Protein AF-A0A258E607-F1 (afdb_monomer)

Secondary structure (DSSP, 8-state):
-PPPP----TTSPPPPSEEEEEEE---S---TT--S-GGG--GGGSPPHHHHHHHHHHHHHTT--EEEEEES-GGG-TTHHHHHHHHHHHT-EEEEEE--TT--HHHHHHHHHTT--EEEEE---SSHHHHHHHHTSTTHHHHHHHHHHHHHHTT--EEEEEEE-TTTGGGHHHHHHHHHHTT-SEEEEEE-

Solvent-accessible surface area (backbone atoms only — not comparable to full-atom values): 10502 Å² total; per-residue (Å²): 134,82,79,78,80,84,80,78,51,92,89,54,80,79,55,57,62,59,43,79,41,62,60,30,48,42,49,90,55,57,44,89,80,62,84,74,64,75,89,53,37,52,70,91,75,47,75,54,69,71,56,52,49,50,49,41,46,52,39,32,74,57,54,28,44,33,34,36,39,20,58,39,24,37,56,77,44,93,58,46,46,59,54,37,32,44,32,38,74,42,65,26,51,31,33,41,37,31,60,49,69,78,63,46,69,71,54,52,44,47,30,43,76,30,47,47,57,31,36,34,40,55,46,60,47,65,51,57,68,60,15,12,61,47,32,53,31,88,66,43,45,64,51,34,55,53,42,37,49,44,41,50,74,60,70,37,51,32,30,32,33,33,62,38,39,96,90,38,49,92,42,49,69,52,36,54,52,51,33,52,77,49,61,34,81,42,78,44,83,45,79,111

Nearest PDB structures (foldseek):
  6c8v-assembly1_A  TM=9.557E-01  e=9.148E-15  Methylorubrum extorquens
  7voc-assembly1_C  TM=9.287E-01  e=6.727E-12  Streptomyces griseochromogenes
  5v1t-assembly1_A  TM=9.021E-01  e=7.251E-10  Streptococcus suis
  5v1q-assembly1_A  TM=8.897E-01  e=6.829E-10  Streptococcus suis
  5v1s-assembly1_A  TM=8.673E-01  e=4.659E-09  Streptococcus suis

Mean predicted aligned error: 5.13 Å

Structure (mmCIF, N/CA/C/O backbone):
data_AF-A0A258E607-F1
#
_entry.id   AF-A0A258E607-F1
#
loop_
_atom_site.group_PDB
_atom_site.id
_atom_site.type_symbol
_atom_site.label_atom_id
_atom_site.label_alt_id
_atom_site.label_comp_id
_atom_site.label_asym_id
_atom_site.label_entity_id
_atom_site.label_seq_id
_atom_site.pdbx_PDB_ins_code
_atom_site.Cartn_x
_atom_site.Cartn_y
_atom_site.Cartn_z
_atom_site.occupancy
_atom_site.B_iso_or_equiv
_atom_site.auth_seq_id
_atom_site.auth_comp_id
_atom_site.auth_asym_id
_atom_site.auth_atom_id
_atom_site.pdbx_PDB_model_num
ATOM 1 N N . MET A 1 1 ? -14.297 -28.268 -24.413 1.00 47.75 1 MET A N 1
ATOM 2 C CA . MET A 1 1 ? -12.877 -28.175 -24.813 1.00 47.75 1 MET A CA 1
ATOM 3 C C . MET A 1 1 ? -12.053 -28.314 -23.543 1.00 47.75 1 MET A C 1
ATOM 5 O O . MET A 1 1 ? -12.101 -27.418 -22.715 1.00 47.75 1 MET A O 1
ATOM 9 N N . ALA A 1 2 ? -11.454 -29.482 -23.305 1.00 46.62 2 ALA A N 1
ATOM 10 C CA . ALA A 1 2 ? -10.674 -29.725 -22.092 1.00 46.62 2 ALA A CA 1
ATOM 11 C C . ALA A 1 2 ? -9.310 -29.034 -22.216 1.00 46.62 2 ALA A C 1
ATOM 13 O O . ALA A 1 2 ? -8.661 -29.153 -23.256 1.00 46.62 2 ALA A O 1
ATOM 14 N N . LEU A 1 3 ? -8.900 -28.301 -21.178 1.00 38.56 3 LEU A N 1
ATOM 15 C CA . LEU A 1 3 ? -7.546 -27.760 -21.083 1.00 38.56 3 LEU A CA 1
ATOM 16 C C . LEU A 1 3 ? -6.548 -28.931 -21.088 1.00 38.56 3 LEU A C 1
ATOM 18 O O . LEU A 1 3 ? -6.796 -29.933 -20.409 1.00 38.56 3 LEU A O 1
ATOM 22 N N . PRO A 1 4 ? -5.447 -28.848 -21.851 1.00 46.31 4 PRO A N 1
ATOM 23 C CA . PRO A 1 4 ? -4.445 -29.901 -21.853 1.00 46.31 4 PRO A CA 1
ATOM 24 C C . PRO A 1 4 ? -3.835 -30.052 -20.449 1.00 46.31 4 PRO A C 1
ATOM 26 O O . PRO A 1 4 ? -3.679 -29.058 -19.735 1.00 46.31 4 PRO A O 1
ATOM 29 N N . PRO A 1 5 ? -3.476 -31.279 -20.034 1.00 50.72 5 PRO A N 1
ATOM 30 C CA . PRO A 1 5 ? -2.867 -31.508 -18.733 1.00 50.72 5 PRO A CA 1
ATOM 31 C C . PRO A 1 5 ? -1.522 -30.781 -18.646 1.00 50.72 5 PRO A C 1
ATOM 33 O O . PRO A 1 5 ? -0.655 -30.940 -19.511 1.00 50.72 5 PRO A O 1
ATOM 36 N N . VAL A 1 6 ? -1.341 -29.998 -17.580 1.00 64.12 6 VAL A N 1
ATOM 37 C CA . VAL A 1 6 ? -0.055 -29.383 -17.239 1.00 64.12 6 VAL A CA 1
ATOM 38 C C . VAL A 1 6 ? 0.936 -30.513 -16.972 1.00 64.12 6 VAL A C 1
ATOM 40 O O . VAL A 1 6 ? 0.820 -31.241 -15.988 1.00 64.12 6 VAL A O 1
ATOM 43 N N . ARG A 1 7 ? 1.904 -30.695 -17.874 1.00 56.75 7 ARG A N 1
ATOM 44 C CA . ARG A 1 7 ? 3.004 -31.645 -17.688 1.00 56.75 7 ARG A CA 1
ATOM 45 C C . ARG A 1 7 ? 3.915 -31.123 -16.579 1.00 56.75 7 ARG A C 1
ATOM 47 O O . ARG A 1 7 ? 4.786 -30.296 -16.836 1.00 56.75 7 ARG A O 1
ATOM 54 N N . THR A 1 8 ? 3.734 -31.604 -15.356 1.00 56.22 8 THR A N 1
ATOM 55 C CA . THR A 1 8 ? 4.694 -31.371 -14.277 1.00 56.22 8 THR A CA 1
ATOM 56 C C . THR A 1 8 ? 5.906 -32.273 -14.513 1.00 56.22 8 THR A C 1
ATOM 58 O O . THR A 1 8 ? 5.848 -33.492 -14.382 1.00 56.22 8 THR A O 1
ATOM 61 N N . ASN A 1 9 ? 7.022 -31.681 -14.942 1.00 59.19 9 ASN A N 1
ATOM 62 C CA . ASN A 1 9 ? 8.313 -32.357 -14.893 1.00 59.19 9 ASN A CA 1
ATOM 63 C C . ASN A 1 9 ? 8.754 -32.375 -13.418 1.00 59.19 9 ASN A C 1
ATOM 65 O O . ASN A 1 9 ? 8.977 -31.294 -12.878 1.00 59.19 9 ASN A O 1
ATOM 69 N N . PRO A 1 10 ? 8.912 -33.538 -12.762 1.00 56.25 10 PRO A N 1
ATOM 70 C CA . PRO A 1 10 ? 9.302 -33.605 -11.350 1.00 56.25 10 PRO A CA 1
ATOM 71 C C . PRO A 1 10 ? 10.687 -32.991 -11.065 1.00 56.25 10 PRO A C 1
ATOM 73 O O . PRO A 1 10 ? 11.011 -32.741 -9.910 1.00 56.25 10 PRO A O 1
ATOM 76 N N . ALA A 1 11 ? 11.487 -32.705 -12.102 1.00 63.97 11 ALA A N 1
ATOM 77 C CA . ALA A 1 11 ? 12.767 -32.004 -12.000 1.00 63.97 11 ALA A CA 1
ATOM 78 C C . ALA A 1 11 ? 12.676 -30.465 -12.127 1.00 63.97 11 ALA A C 1
ATOM 80 O O . ALA A 1 11 ? 13.700 -29.793 -12.020 1.00 63.97 11 ALA A O 1
ATOM 81 N N . ARG A 1 12 ? 11.493 -29.881 -12.382 1.00 69.50 12 ARG A N 1
ATOM 82 C CA . ARG A 1 12 ? 11.293 -28.419 -12.402 1.00 69.50 12 ARG A CA 1
ATOM 83 C C . ARG A 1 12 ? 10.334 -28.020 -11.291 1.00 69.50 12 ARG A C 1
ATOM 85 O O . ARG A 1 12 ? 9.171 -28.414 -11.305 1.00 69.50 12 ARG A O 1
ATOM 92 N N . LEU A 1 13 ? 10.835 -27.227 -10.348 1.00 79.56 13 LEU A N 1
ATOM 93 C CA . LEU A 1 13 ? 10.001 -26.588 -9.336 1.00 79.56 13 LEU A CA 1
ATOM 94 C C . LEU A 1 13 ? 8.918 -25.744 -10.035 1.00 79.56 13 LEU A C 1
ATOM 96 O O . LEU A 1 13 ? 9.222 -25.108 -11.051 1.00 79.56 13 LEU A O 1
ATOM 100 N N . PRO A 1 14 ? 7.668 -25.749 -9.538 1.00 85.44 14 PRO A N 1
ATOM 101 C CA . PRO A 1 14 ? 6.640 -24.861 -10.062 1.00 85.44 14 PRO A CA 1
ATOM 102 C C . PRO A 1 14 ? 7.080 -23.401 -9.885 1.00 85.44 14 PRO A C 1
ATOM 104 O O . PRO A 1 14 ? 7.789 -23.091 -8.920 1.00 85.44 14 PRO A O 1
ATOM 107 N N . PRO A 1 15 ? 6.679 -22.503 -10.798 1.00 87.31 15 PRO A N 1
ATOM 108 C CA . PRO A 1 15 ? 7.031 -21.101 -10.673 1.00 87.31 15 PRO A CA 1
ATOM 109 C C . PRO A 1 15 ? 6.400 -20.509 -9.403 1.00 87.31 15 PRO A C 1
ATOM 111 O O . PRO A 1 15 ? 5.296 -20.915 -9.018 1.00 87.31 15 PRO A O 1
ATOM 114 N N . PRO A 1 16 ? 7.077 -19.564 -8.730 1.00 93.56 16 PRO A N 1
ATOM 115 C CA . PRO A 1 16 ? 6.476 -18.859 -7.610 1.00 93.56 16 PRO A CA 1
ATOM 116 C C . PRO A 1 16 ? 5.246 -18.085 -8.090 1.00 93.56 16 PRO A C 1
ATOM 118 O O . PRO A 1 16 ? 5.273 -17.449 -9.138 1.00 93.56 16 PRO A O 1
ATOM 121 N N . LEU A 1 17 ? 4.162 -18.119 -7.313 1.00 94.12 17 LEU A N 1
ATOM 122 C CA . LEU A 1 17 ? 2.920 -17.432 -7.676 1.00 94.12 17 LEU A CA 1
ATOM 123 C C . LEU A 1 17 ? 3.081 -15.904 -7.658 1.00 94.12 17 LEU A C 1
ATOM 125 O O . LEU A 1 17 ? 2.518 -15.201 -8.497 1.00 94.12 17 LEU A O 1
ATOM 129 N N . ALA A 1 18 ? 3.832 -15.399 -6.681 1.00 97.12 18 ALA A N 1
ATOM 130 C CA . ALA A 1 18 ? 3.906 -13.983 -6.373 1.00 97.12 18 ALA A CA 1
ATOM 131 C C . ALA A 1 18 ? 5.327 -13.553 -5.993 1.00 97.12 18 ALA A C 1
ATOM 133 O O . ALA A 1 18 ? 6.055 -14.291 -5.326 1.00 97.12 18 ALA A O 1
ATOM 134 N N . LEU A 1 19 ? 5.682 -12.332 -6.381 1.00 97.75 19 LEU A N 1
ATOM 135 C CA . LEU A 1 19 ? 6.849 -11.589 -5.923 1.00 97.75 19 LEU A CA 1
ATOM 136 C C . LEU A 1 19 ? 6.403 -10.589 -4.850 1.00 97.75 19 LEU A C 1
ATOM 138 O O . LEU A 1 19 ? 5.542 -9.750 -5.114 1.00 97.75 19 LEU A O 1
ATOM 142 N N . LEU A 1 20 ? 7.014 -10.637 -3.666 1.00 97.56 20 LEU A N 1
ATOM 143 C CA . LEU A 1 20 ? 6.947 -9.547 -2.691 1.00 97.56 20 LEU A CA 1
ATOM 144 C C . LEU A 1 20 ? 8.129 -8.603 -2.936 1.00 97.56 20 LEU A C 1
ATOM 146 O O . LEU A 1 20 ? 9.276 -8.959 -2.684 1.00 97.56 20 LEU A O 1
ATOM 150 N N . ALA A 1 21 ? 7.845 -7.421 -3.474 1.00 97.44 21 ALA A N 1
ATOM 151 C CA . ALA A 1 21 ? 8.834 -6.417 -3.834 1.00 97.44 21 ALA A CA 1
ATOM 152 C C . ALA A 1 21 ? 8.902 -5.333 -2.748 1.00 97.44 21 ALA A C 1
ATOM 154 O O . ALA A 1 21 ? 8.113 -4.386 -2.749 1.00 97.44 21 ALA A O 1
ATOM 155 N N . GLU A 1 22 ? 9.850 -5.465 -1.820 1.00 95.94 22 GLU A N 1
ATOM 156 C CA . GLU A 1 22 ? 10.126 -4.459 -0.787 1.00 95.94 22 GLU A CA 1
ATOM 157 C C . GLU A 1 22 ? 10.916 -3.286 -1.383 1.00 95.94 22 GLU A C 1
ATOM 159 O O . GLU A 1 22 ? 12.145 -3.242 -1.366 1.00 95.94 22 GLU A O 1
ATOM 164 N N . LEU A 1 23 ? 10.198 -2.333 -1.981 1.00 95.94 23 LEU A N 1
ATOM 165 C CA . LEU A 1 23 ? 10.789 -1.295 -2.834 1.00 95.94 23 LEU A CA 1
ATOM 166 C C . LEU A 1 23 ? 11.688 -0.318 -2.064 1.00 95.94 23 LEU A C 1
ATOM 168 O O . LEU A 1 23 ? 12.595 0.295 -2.632 1.00 95.94 23 LEU A O 1
ATOM 172 N N . THR A 1 24 ? 11.391 -0.117 -0.787 1.00 94.56 24 THR A N 1
ATOM 173 C CA . THR A 1 24 ? 12.091 0.762 0.153 1.00 94.56 24 THR A CA 1
ATOM 174 C C . THR A 1 24 ? 11.752 0.298 1.558 1.00 94.56 24 THR A C 1
ATOM 176 O O . THR A 1 24 ? 10.651 -0.191 1.758 1.00 94.56 24 THR A O 1
ATOM 179 N N . HIS A 1 25 ? 12.624 0.498 2.545 1.00 93.88 25 HIS A N 1
ATOM 180 C CA . HIS A 1 25 ? 12.264 0.308 3.958 1.00 93.88 25 HIS A CA 1
ATOM 181 C C . HIS A 1 25 ? 11.964 1.626 4.679 1.00 93.88 25 HIS A C 1
ATOM 183 O O . HIS A 1 25 ? 11.594 1.614 5.849 1.00 93.88 25 HIS A O 1
ATOM 189 N N . ARG A 1 26 ? 12.064 2.773 3.994 1.00 93.25 26 ARG A N 1
ATOM 190 C CA . ARG A 1 26 ? 11.658 4.064 4.560 1.00 93.25 26 ARG A CA 1
ATOM 191 C C . ARG A 1 26 ? 10.156 4.048 4.813 1.00 93.25 26 ARG A C 1
ATOM 193 O O . ARG A 1 26 ? 9.383 3.773 3.898 1.00 93.25 26 ARG A O 1
ATOM 200 N N . CYS A 1 27 ? 9.737 4.388 6.026 1.00 94.81 27 CYS A N 1
ATOM 201 C CA . CYS A 1 27 ? 8.327 4.478 6.387 1.00 94.81 27 CYS A CA 1
ATOM 202 C C . CYS A 1 27 ? 8.086 5.701 7.283 1.00 94.81 27 CYS A C 1
ATOM 204 O O . CYS A 1 27 ? 8.857 5.932 8.213 1.00 94.81 27 CYS A O 1
ATOM 206 N N . PRO A 1 28 ? 7.034 6.507 7.040 1.00 94.00 28 PRO A N 1
ATOM 207 C CA . PRO A 1 28 ? 6.671 7.588 7.952 1.00 94.00 28 PRO A CA 1
ATOM 208 C C . PRO A 1 28 ? 6.017 7.074 9.245 1.00 94.00 28 PRO A C 1
ATOM 210 O O . PRO A 1 28 ? 5.890 7.839 10.198 1.00 94.00 28 PRO A O 1
ATOM 213 N N . LEU A 1 29 ? 5.570 5.813 9.270 1.00 95.75 29 LEU A N 1
ATOM 214 C CA . LEU A 1 29 ? 4.951 5.180 10.433 1.00 95.75 29 LEU A CA 1
ATOM 215 C C . LEU A 1 29 ? 5.989 4.457 11.296 1.00 95.75 29 LEU A C 1
ATOM 217 O O . LEU A 1 29 ? 7.066 4.100 10.829 1.00 95.75 29 LEU A O 1
ATOM 221 N N . ARG A 1 30 ? 5.634 4.200 12.557 1.00 94.25 30 ARG A N 1
ATOM 222 C CA . ARG A 1 30 ? 6.469 3.493 13.544 1.00 94.25 30 ARG A CA 1
ATOM 223 C C . ARG A 1 30 ? 5.650 2.434 14.279 1.00 94.25 30 ARG A C 1
ATOM 225 O O . ARG A 1 30 ? 5.563 2.437 15.503 1.00 94.25 30 ARG A O 1
ATOM 232 N N . CYS A 1 31 ? 4.995 1.564 13.509 1.00 94.81 31 CYS A N 1
ATOM 233 C CA . CYS A 1 31 ? 4.121 0.537 14.069 1.00 94.81 31 CYS A CA 1
ATOM 234 C C . CYS A 1 31 ? 4.930 -0.426 14.957 1.00 94.81 31 CYS A C 1
ATOM 236 O O . CYS A 1 31 ? 5.951 -0.939 14.498 1.00 94.81 31 CYS A O 1
ATOM 238 N N . PRO A 1 32 ? 4.480 -0.738 16.186 1.00 92.56 32 PRO A N 1
ATOM 239 C CA . PRO A 1 32 ? 5.241 -1.574 17.119 1.00 92.56 32 PRO A CA 1
ATOM 240 C C . PRO A 1 32 ? 5.349 -3.042 16.681 1.00 92.56 32 PRO A C 1
ATOM 242 O O . PRO A 1 32 ? 6.167 -3.778 17.216 1.00 92.56 32 PRO A O 1
ATOM 245 N N . TYR A 1 33 ? 4.520 -3.465 15.725 1.00 92.31 33 TYR A N 1
ATOM 246 C CA . TYR A 1 33 ? 4.502 -4.812 15.151 1.00 92.31 33 TYR A CA 1
ATOM 247 C C . TYR A 1 33 ? 5.196 -4.890 13.778 1.00 92.31 33 TYR A C 1
ATOM 249 O O . TYR A 1 33 ? 5.055 -5.891 13.080 1.00 92.31 33 TYR A O 1
ATOM 257 N N . CYS A 1 34 ? 5.871 -3.823 13.335 1.00 91.88 34 CYS A N 1
ATOM 258 C CA . CYS A 1 34 ? 6.516 -3.804 12.023 1.00 91.88 34 CYS A CA 1
ATOM 259 C C . CYS A 1 34 ? 7.583 -4.906 11.925 1.00 91.88 34 CYS A C 1
ATOM 261 O O . CYS A 1 34 ? 8.433 -5.020 12.805 1.00 91.88 34 CYS A O 1
ATOM 263 N N . SER A 1 35 ? 7.554 -5.687 10.845 1.00 87.38 35 SER A N 1
ATOM 264 C CA . SER A 1 35 ? 8.539 -6.738 10.573 1.00 87.38 35 SER A CA 1
ATOM 265 C C . SER A 1 35 ? 9.814 -6.221 9.905 1.00 87.38 35 SER A C 1
ATOM 267 O O . SER A 1 35 ? 10.794 -6.958 9.818 1.00 87.38 35 SER A O 1
ATOM 269 N N . ASN A 1 36 ? 9.810 -4.983 9.403 1.00 85.19 36 ASN A N 1
ATOM 270 C CA . ASN A 1 36 ? 10.942 -4.474 8.639 1.00 85.19 36 ASN A CA 1
ATOM 271 C C . ASN A 1 36 ? 12.133 -4.181 9.555 1.00 85.19 36 ASN A C 1
ATOM 273 O O . ASN A 1 36 ? 11.969 -3.493 10.567 1.00 85.19 36 ASN A O 1
ATOM 277 N N . PRO A 1 37 ? 13.341 -4.630 9.183 1.00 79.19 37 PRO A N 1
ATOM 278 C CA . PRO A 1 37 ? 14.550 -4.353 9.943 1.00 79.19 37 PRO A CA 1
ATOM 279 C C . PRO A 1 37 ? 14.911 -2.865 9.867 1.00 79.19 37 PRO A C 1
ATOM 281 O O . PRO A 1 37 ? 15.048 -2.289 8.782 1.00 79.19 37 PRO A O 1
ATOM 284 N N . LEU A 1 38 ? 15.113 -2.247 11.032 1.00 78.69 38 LEU A N 1
ATOM 285 C CA . LEU A 1 38 ? 15.436 -0.820 11.150 1.00 78.69 38 LEU A CA 1
ATOM 286 C C . LEU A 1 38 ? 16.772 -0.475 10.466 1.00 78.69 38 LEU A C 1
ATOM 288 O O . LEU A 1 38 ? 16.961 0.631 9.961 1.00 78.69 38 LEU A O 1
ATOM 292 N N . GLU A 1 39 ? 17.699 -1.433 10.382 1.00 75.31 39 GLU A N 1
ATOM 293 C CA . GLU A 1 39 ? 19.012 -1.268 9.750 1.00 75.31 39 GLU A CA 1
ATOM 294 C C . GLU A 1 39 ? 18.933 -1.085 8.227 1.00 75.31 39 GLU A C 1
ATOM 296 O O . GLU A 1 39 ? 19.923 -0.691 7.594 1.00 75.31 39 GLU A O 1
ATOM 301 N N . LEU A 1 40 ? 17.787 -1.400 7.615 1.00 74.00 40 LEU A N 1
ATOM 302 C CA . LEU A 1 40 ? 17.578 -1.277 6.175 1.00 74.00 40 LEU A CA 1
ATOM 303 C C . LEU A 1 40 ? 16.825 0.000 5.770 1.00 74.00 40 LEU A C 1
ATOM 305 O O . LEU A 1 40 ? 16.673 0.230 4.571 1.00 74.00 40 LEU A O 1
ATOM 309 N N . GLU A 1 41 ? 16.425 0.868 6.712 1.00 74.38 41 GLU A N 1
ATOM 310 C CA . GLU A 1 41 ? 15.749 2.151 6.417 1.00 74.38 41 GLU A CA 1
ATOM 311 C C . GLU A 1 41 ? 16.615 3.124 5.592 1.00 74.38 41 GLU A C 1
ATOM 313 O O . GLU A 1 41 ? 16.103 4.040 4.940 1.00 74.38 41 GLU A O 1
ATOM 318 N N . ALA A 1 42 ? 17.939 2.947 5.601 1.00 75.56 42 ALA A N 1
ATOM 319 C CA . ALA A 1 42 ? 18.858 3.818 4.883 1.00 75.56 42 ALA A CA 1
ATOM 320 C C . ALA A 1 42 ? 18.684 3.698 3.356 1.00 75.56 42 ALA A C 1
ATOM 322 O O . ALA A 1 42 ? 19.020 2.676 2.755 1.00 75.56 42 ALA A O 1
ATOM 323 N N . LYS A 1 43 ? 18.279 4.804 2.709 1.00 72.62 43 LYS A N 1
ATOM 324 C CA . LYS A 1 43 ? 18.051 4.902 1.251 1.00 72.62 43 LYS A CA 1
ATOM 325 C C . LYS A 1 43 ? 19.206 4.362 0.397 1.00 72.62 43 LYS A C 1
ATOM 327 O O . LYS A 1 43 ? 18.971 3.837 -0.682 1.00 72.62 43 LYS A O 1
ATOM 332 N N . ALA A 1 44 ? 20.448 4.478 0.869 1.00 73.19 44 ALA A N 1
ATOM 333 C CA . ALA A 1 44 ? 21.641 4.024 0.150 1.00 73.19 44 ALA A CA 1
ATOM 334 C C . ALA A 1 44 ? 21.664 2.511 -0.153 1.00 73.19 44 ALA A C 1
ATOM 336 O O . ALA A 1 44 ? 22.487 2.071 -0.948 1.00 73.19 44 ALA A O 1
ATOM 337 N N . ARG A 1 45 ? 20.789 1.719 0.480 1.00 74.50 45 ARG A N 1
ATOM 338 C CA . ARG A 1 45 ? 20.665 0.270 0.266 1.00 74.50 45 ARG A CA 1
ATOM 339 C C . ARG A 1 45 ? 19.480 -0.118 -0.628 1.00 74.50 45 ARG A C 1
ATOM 341 O O . ARG A 1 45 ? 19.258 -1.305 -0.842 1.00 74.50 45 ARG A O 1
ATOM 348 N N . GLU A 1 46 ? 18.708 0.848 -1.130 1.00 88.62 46 GLU A N 1
ATOM 349 C CA . GLU A 1 46 ? 17.562 0.584 -2.008 1.00 88.62 46 GLU A CA 1
ATOM 350 C C . GLU A 1 46 ? 18.019 0.215 -3.421 1.00 88.62 46 GLU A C 1
ATOM 352 O O . GLU A 1 46 ? 18.932 0.833 -3.968 1.00 88.62 46 GLU A O 1
ATOM 357 N N . LEU A 1 47 ? 17.336 -0.749 -4.045 1.00 94.06 47 LEU A N 1
ATOM 358 C CA . LEU A 1 47 ? 17.527 -1.024 -5.466 1.00 94.06 47 LEU A CA 1
ATOM 359 C C . LEU A 1 47 ? 17.043 0.171 -6.299 1.00 94.06 47 LEU A C 1
ATOM 361 O O . LEU A 1 47 ? 15.975 0.751 -6.042 1.00 94.06 47 LEU A O 1
ATOM 365 N N . ASP A 1 48 ? 17.833 0.526 -7.309 1.00 95.88 48 ASP A N 1
ATOM 366 C CA . ASP A 1 48 ? 17.467 1.555 -8.275 1.00 95.88 48 ASP A CA 1
ATOM 367 C C . ASP A 1 48 ? 16.295 1.115 -9.169 1.00 95.88 48 ASP A C 1
ATOM 369 O O . ASP A 1 48 ? 15.889 -0.052 -9.206 1.00 95.88 48 ASP A O 1
ATOM 373 N N . THR A 1 49 ? 15.706 2.083 -9.868 1.00 97.50 49 THR A N 1
ATOM 374 C CA . THR A 1 49 ? 14.540 1.871 -10.734 1.00 97.50 49 THR A CA 1
ATOM 375 C C . THR A 1 49 ? 14.840 0.855 -11.831 1.00 97.50 49 THR A C 1
ATOM 377 O O . THR A 1 49 ? 14.078 -0.089 -12.013 1.00 97.50 49 THR A O 1
ATOM 380 N N . ALA A 1 50 ? 15.980 0.988 -12.518 1.00 98.12 50 ALA A N 1
ATOM 381 C CA . ALA A 1 50 ? 16.365 0.100 -13.616 1.00 98.12 50 ALA A CA 1
ATOM 382 C C . ALA A 1 50 ? 16.511 -1.363 -13.162 1.00 98.12 50 ALA A C 1
ATOM 384 O O . ALA A 1 50 ? 16.140 -2.293 -13.882 1.00 98.12 50 ALA A O 1
ATOM 385 N N . THR A 1 51 ? 17.011 -1.573 -11.947 1.00 98.31 51 THR A N 1
ATOM 386 C CA . THR A 1 51 ? 17.120 -2.889 -11.325 1.00 98.31 51 THR A CA 1
ATOM 387 C C . THR A 1 51 ? 15.752 -3.470 -11.007 1.00 98.31 51 THR A C 1
ATOM 389 O O . THR A 1 51 ? 15.512 -4.621 -11.363 1.00 98.31 51 THR A O 1
ATOM 392 N N . TRP A 1 52 ? 14.832 -2.697 -10.423 1.00 98.25 52 TRP A N 1
ATOM 393 C CA . TRP A 1 52 ? 13.460 -3.171 -10.201 1.00 98.25 52 TRP A CA 1
ATOM 394 C C . TRP A 1 52 ? 12.744 -3.526 -11.503 1.00 98.25 52 TRP A C 1
ATOM 396 O O . TRP A 1 52 ? 12.115 -4.578 -11.587 1.00 98.25 52 TRP A O 1
ATOM 406 N N . VAL A 1 53 ? 12.896 -2.697 -12.538 1.00 98.56 53 VAL A N 1
ATOM 407 C CA . VAL A 1 53 ? 12.340 -2.972 -13.869 1.00 98.56 53 VAL A CA 1
ATOM 408 C C . VAL A 1 53 ? 12.847 -4.309 -14.403 1.00 98.56 53 VAL A C 1
ATOM 410 O O . VAL A 1 53 ? 12.045 -5.141 -14.828 1.00 98.56 53 VAL A O 1
ATOM 413 N N . ARG A 1 54 ? 14.162 -4.555 -14.329 1.00 98.62 54 ARG A N 1
ATOM 414 C CA . ARG A 1 54 ? 14.746 -5.845 -14.716 1.00 98.62 54 ARG A CA 1
ATOM 415 C C . ARG A 1 54 ? 14.145 -7.001 -13.906 1.00 98.62 54 ARG A C 1
ATOM 417 O O . ARG A 1 54 ? 13.717 -7.983 -14.504 1.00 98.62 54 ARG A O 1
ATOM 424 N N . VAL A 1 55 ? 14.048 -6.855 -12.581 1.00 98.44 55 VAL A N 1
ATOM 425 C CA . VAL A 1 55 ? 13.475 -7.872 -11.679 1.00 98.44 55 VAL A CA 1
ATOM 426 C C . VAL A 1 55 ? 12.029 -8.213 -12.048 1.00 98.44 55 VAL A C 1
ATOM 428 O O . VAL A 1 55 ? 11.679 -9.389 -12.061 1.00 98.44 55 VAL A O 1
ATOM 431 N N . PHE A 1 56 ? 11.188 -7.234 -12.392 1.00 98.56 56 PHE A N 1
ATOM 432 C CA . PHE A 1 56 ? 9.803 -7.503 -12.798 1.00 98.56 56 PHE A CA 1
ATOM 433 C C . PHE A 1 56 ? 9.724 -8.317 -14.092 1.00 98.56 56 PHE A C 1
ATOM 435 O O . PHE A 1 56 ? 8.963 -9.282 -14.168 1.00 98.56 56 PHE A O 1
ATOM 442 N N . HIS A 1 57 ? 10.542 -7.987 -15.091 1.00 98.19 57 HIS A N 1
ATOM 443 C CA . HIS A 1 57 ? 10.586 -8.755 -16.335 1.00 98.19 57 HIS A CA 1
ATOM 444 C C . HIS A 1 57 ? 11.135 -10.175 -16.126 1.00 98.19 57 HIS A C 1
ATOM 446 O O . HIS A 1 57 ? 10.598 -11.126 -16.694 1.00 98.19 57 HIS A O 1
ATOM 452 N N . GLU A 1 58 ? 12.157 -10.339 -15.283 1.00 98.00 58 GLU A N 1
ATOM 453 C CA . GLU A 1 58 ? 12.693 -11.655 -14.917 1.00 98.00 58 GLU A CA 1
ATOM 454 C C . GLU A 1 58 ? 11.668 -12.487 -14.129 1.00 98.00 58 GLU A C 1
ATOM 456 O O . GLU A 1 58 ? 11.481 -13.666 -14.426 1.00 98.00 58 GLU A O 1
ATOM 461 N N . ALA A 1 59 ? 10.944 -11.881 -13.183 1.00 97.38 59 ALA A N 1
ATOM 462 C CA . ALA A 1 59 ? 9.876 -12.539 -12.431 1.00 97.38 59 ALA A CA 1
ATOM 463 C C . ALA A 1 59 ? 8.747 -13.025 -13.354 1.00 97.38 59 ALA A C 1
ATOM 465 O O . ALA A 1 59 ? 8.321 -14.177 -13.258 1.00 97.38 59 ALA A O 1
ATOM 466 N N . ALA A 1 60 ? 8.308 -12.187 -14.295 1.00 97.19 60 ALA A N 1
ATOM 467 C CA . ALA A 1 60 ? 7.320 -12.577 -15.297 1.00 97.19 60 ALA A CA 1
ATOM 468 C C . ALA A 1 60 ? 7.831 -13.722 -16.192 1.00 97.19 60 ALA A C 1
ATOM 470 O O . ALA A 1 60 ? 7.110 -14.691 -16.426 1.00 97.19 60 ALA A O 1
ATOM 471 N N . ALA A 1 61 ? 9.096 -13.672 -16.632 1.00 96.50 61 ALA A N 1
ATOM 472 C CA . ALA A 1 61 ? 9.716 -14.746 -17.415 1.00 96.50 61 ALA A CA 1
ATOM 473 C C . ALA A 1 61 ? 9.835 -16.069 -16.634 1.00 96.50 61 ALA A C 1
ATOM 475 O O . ALA A 1 61 ? 9.771 -17.147 -17.228 1.00 96.50 61 ALA A O 1
ATOM 476 N N . LEU A 1 62 ? 9.970 -15.995 -15.306 1.00 95.38 62 LEU A N 1
ATOM 477 C CA . LEU A 1 62 ? 9.917 -17.151 -14.411 1.00 95.38 62 LEU A CA 1
ATOM 478 C C . LEU A 1 62 ? 8.500 -17.709 -14.226 1.00 95.38 62 LEU A C 1
ATOM 480 O O . LEU A 1 62 ? 8.381 -18.819 -13.720 1.00 95.38 62 LEU A O 1
ATOM 484 N N . GLY A 1 63 ? 7.448 -16.996 -14.636 1.00 95.69 63 GLY A N 1
ATOM 485 C CA . GLY A 1 63 ? 6.050 -17.412 -14.488 1.00 95.69 63 GLY A CA 1
ATOM 486 C C . GLY A 1 63 ? 5.338 -16.851 -13.253 1.00 95.69 63 GLY A C 1
ATOM 487 O O . GLY A 1 63 ? 4.285 -17.372 -12.887 1.00 95.69 63 GLY A O 1
ATOM 488 N N . VAL A 1 64 ? 5.892 -15.814 -12.612 1.00 97.19 64 VAL A N 1
ATOM 489 C CA . VAL A 1 64 ? 5.206 -15.072 -11.541 1.00 97.19 64 VAL A CA 1
ATOM 490 C C . VAL A 1 64 ? 3.973 -14.375 -12.103 1.00 97.19 64 VAL A C 1
ATOM 492 O O . VAL A 1 64 ? 4.023 -13.798 -13.186 1.00 97.19 64 VAL A O 1
ATOM 495 N N . LEU A 1 65 ? 2.875 -14.403 -11.345 1.00 97.19 65 LEU A N 1
ATOM 496 C CA . LEU A 1 65 ? 1.623 -13.748 -11.724 1.00 97.19 65 LEU A CA 1
ATOM 497 C C . LEU A 1 65 ? 1.412 -12.432 -10.977 1.00 97.19 65 LEU A C 1
ATOM 499 O O . LEU A 1 65 ? 0.907 -11.477 -11.560 1.00 97.19 65 LEU A O 1
ATOM 503 N N . HIS A 1 66 ? 1.759 -12.379 -9.689 1.00 98.00 66 HIS A N 1
ATOM 504 C CA . HIS A 1 66 ? 1.469 -11.225 -8.834 1.00 98.00 66 HIS A CA 1
ATOM 505 C C . HIS A 1 66 ? 2.742 -10.496 -8.396 1.00 98.00 66 HIS A C 1
ATOM 507 O O . HIS A 1 66 ? 3.719 -11.125 -7.994 1.00 98.00 66 HIS A O 1
ATOM 513 N N . ALA A 1 67 ? 2.698 -9.166 -8.383 1.00 98.50 67 ALA A N 1
ATOM 514 C CA . ALA A 1 67 ? 3.710 -8.314 -7.770 1.00 98.50 67 ALA A CA 1
ATOM 515 C C . ALA A 1 67 ? 3.092 -7.527 -6.608 1.00 98.50 67 ALA A C 1
ATOM 517 O O . ALA A 1 67 ? 2.289 -6.616 -6.809 1.00 98.50 67 ALA A O 1
ATOM 518 N N . HIS A 1 68 ? 3.480 -7.862 -5.381 1.00 98.44 68 HIS A N 1
ATOM 519 C CA . HIS A 1 68 ? 3.117 -7.110 -4.185 1.00 98.44 68 HIS A CA 1
ATOM 520 C C . HIS A 1 68 ? 4.161 -6.022 -3.946 1.00 98.44 68 HIS A C 1
ATOM 522 O O . HIS A 1 68 ? 5.275 -6.308 -3.512 1.00 98.44 68 HIS A O 1
ATOM 528 N N . LEU A 1 69 ? 3.808 -4.776 -4.245 1.00 98.56 69 LEU A N 1
ATOM 529 C CA . LEU A 1 69 ? 4.663 -3.612 -4.043 1.00 98.56 69 LEU A CA 1
ATOM 530 C C . LEU A 1 69 ? 4.542 -3.173 -2.581 1.00 98.56 69 LEU A C 1
ATOM 532 O O . LEU A 1 69 ? 3.477 -2.726 -2.154 1.00 98.56 69 LEU A O 1
ATOM 536 N N . SER A 1 70 ? 5.613 -3.352 -1.811 1.00 96.75 70 SER A N 1
ATOM 537 C CA . SER A 1 70 ? 5.618 -3.216 -0.351 1.00 96.75 70 SER A CA 1
ATOM 538 C C . SER A 1 70 ? 6.984 -2.725 0.164 1.00 96.75 70 SER A C 1
ATOM 540 O O . SER A 1 70 ? 7.679 -1.967 -0.520 1.00 96.75 70 SER A O 1
ATOM 542 N N . GLY A 1 71 ? 7.366 -3.143 1.372 1.00 92.62 71 GLY A N 1
ATOM 543 C CA . GLY A 1 71 ? 8.537 -2.712 2.124 1.00 92.62 71 GLY A CA 1
ATOM 544 C C . GLY A 1 71 ? 8.092 -1.899 3.334 1.00 92.62 71 GLY A C 1
ATOM 545 O O . GLY A 1 71 ? 7.221 -2.320 4.088 1.00 92.62 71 GLY A O 1
ATOM 546 N N . GLY A 1 72 ? 8.684 -0.727 3.536 1.00 93.62 72 GLY A N 1
ATOM 547 C CA . GLY A 1 72 ? 8.194 0.310 4.435 1.00 93.62 72 GLY A CA 1
ATOM 548 C C . GLY A 1 72 ? 6.964 0.975 3.828 1.00 93.62 72 GLY A C 1
ATOM 549 O O . GLY A 1 72 ? 5.871 0.422 3.845 1.00 93.62 72 GLY A O 1
ATOM 550 N N . GLU A 1 73 ? 7.140 2.166 3.266 1.00 96.75 73 GLU A N 1
ATOM 551 C CA . GLU A 1 73 ? 6.086 2.857 2.530 1.00 96.75 73 GLU A CA 1
ATOM 552 C C . GLU A 1 73 ? 6.498 3.058 1.065 1.00 96.75 73 GLU A C 1
ATOM 554 O O . GLU A 1 73 ? 7.293 3.960 0.776 1.00 96.75 73 GLU A O 1
ATOM 559 N N . PRO A 1 74 ? 5.938 2.283 0.116 1.00 97.38 74 PRO A N 1
ATOM 560 C CA . PRO A 1 74 ? 6.187 2.475 -1.312 1.00 97.38 74 PRO A CA 1
ATOM 561 C C . PRO A 1 74 ? 5.959 3.914 -1.794 1.00 97.38 74 PRO A C 1
ATOM 563 O O . PRO A 1 74 ? 6.689 4.398 -2.662 1.00 97.38 74 PRO A O 1
ATOM 566 N N . ALA A 1 75 ? 5.002 4.649 -1.212 1.00 97.25 75 ALA A N 1
ATOM 567 C CA . ALA A 1 75 ? 4.750 6.049 -1.553 1.00 97.25 75 ALA A CA 1
ATOM 568 C C . ALA A 1 75 ? 5.937 6.986 -1.237 1.00 97.25 75 ALA A C 1
ATOM 570 O O . ALA A 1 75 ? 5.992 8.095 -1.773 1.00 97.25 75 ALA A O 1
ATOM 571 N N . ALA A 1 76 ? 6.929 6.558 -0.447 1.00 95.75 76 ALA A N 1
ATOM 572 C CA . ALA A 1 76 ? 8.161 7.313 -0.195 1.00 95.75 76 ALA A CA 1
ATOM 573 C C . ALA A 1 76 ? 9.141 7.326 -1.390 1.00 95.75 76 ALA A C 1
ATOM 575 O O . ALA A 1 76 ? 10.138 8.065 -1.378 1.00 95.75 76 ALA A O 1
ATOM 576 N N . ARG A 1 77 ? 8.893 6.508 -2.420 1.00 96.12 77 ARG A N 1
ATOM 577 C CA . ARG A 1 77 ? 9.646 6.492 -3.681 1.00 96.12 77 ARG A CA 1
ATOM 578 C C . ARG A 1 77 ? 9.040 7.456 -4.691 1.00 96.12 77 ARG A C 1
ATOM 580 O O . ARG A 1 77 ? 7.841 7.408 -4.918 1.00 96.12 77 ARG A O 1
ATOM 587 N N . ALA A 1 78 ? 9.840 8.316 -5.317 1.00 96.38 78 ALA A N 1
ATOM 588 C CA . ALA A 1 78 ? 9.340 9.258 -6.327 1.00 96.38 78 ALA A CA 1
ATOM 589 C C . ALA A 1 78 ? 8.940 8.560 -7.642 1.00 96.38 78 ALA A C 1
ATOM 591 O O . ALA A 1 78 ? 8.026 9.006 -8.327 1.00 96.38 78 ALA A O 1
ATOM 592 N N . ASP A 1 79 ? 9.578 7.431 -7.942 1.00 97.88 79 ASP A N 1
ATOM 593 C CA . ASP A 1 79 ? 9.437 6.625 -9.156 1.00 97.88 79 ASP A CA 1
ATOM 594 C C . ASP A 1 79 ? 8.341 5.546 -9.063 1.00 97.88 79 ASP A C 1
ATOM 596 O O . ASP A 1 79 ? 8.234 4.695 -9.936 1.00 97.88 79 ASP A O 1
ATOM 600 N N . LEU A 1 80 ? 7.487 5.561 -8.029 1.00 98.62 80 LEU A N 1
ATOM 601 C CA . LEU A 1 80 ? 6.474 4.511 -7.826 1.00 98.62 80 LEU A CA 1
ATOM 602 C C . LEU A 1 80 ? 5.545 4.310 -9.039 1.00 98.62 80 LEU A C 1
ATOM 604 O O . LEU A 1 80 ? 5.206 3.179 -9.367 1.00 98.62 80 LEU A O 1
ATOM 608 N N . VAL A 1 81 ? 5.138 5.398 -9.702 1.00 98.75 81 VAL A N 1
ATOM 609 C CA . VAL A 1 81 ? 4.259 5.331 -10.885 1.00 98.75 81 VAL A CA 1
ATOM 610 C C . VAL A 1 81 ? 4.968 4.641 -12.054 1.00 98.75 81 VAL A C 1
ATOM 612 O O . VAL A 1 81 ? 4.369 3.821 -12.745 1.00 98.75 81 VAL A O 1
ATOM 615 N N . GLU A 1 82 ? 6.259 4.920 -12.244 1.00 98.69 82 GLU A N 1
ATOM 616 C CA . GLU A 1 82 ? 7.082 4.268 -13.265 1.00 98.69 82 GLU A CA 1
ATOM 617 C C . GLU A 1 82 ? 7.219 2.765 -12.987 1.00 98.69 82 GLU A C 1
ATOM 619 O O . GLU A 1 82 ? 7.039 1.951 -13.895 1.00 98.69 82 GLU A O 1
ATOM 624 N N . LEU A 1 83 ? 7.458 2.392 -11.726 1.00 98.75 83 LEU A N 1
ATOM 625 C CA . LEU A 1 83 ? 7.541 0.993 -11.300 1.00 98.75 83 LEU A CA 1
ATOM 626 C C . LEU A 1 83 ? 6.233 0.234 -11.561 1.00 98.75 83 LEU A C 1
ATOM 628 O O . LEU A 1 83 ? 6.273 -0.853 -12.135 1.00 98.75 83 LEU A O 1
ATOM 632 N N . VAL A 1 84 ? 5.080 0.819 -11.216 1.00 98.81 84 VAL A N 1
ATOM 633 C CA . VAL A 1 84 ? 3.757 0.244 -11.528 1.00 98.81 84 VAL A CA 1
ATOM 634 C C . VAL A 1 84 ? 3.580 0.051 -13.033 1.00 98.81 84 VAL A C 1
ATOM 636 O O . VAL A 1 84 ? 3.201 -1.036 -13.467 1.00 98.81 84 VAL A O 1
ATOM 639 N N . ALA A 1 85 ? 3.933 1.055 -13.840 1.00 98.88 85 ALA A N 1
ATOM 640 C CA . ALA A 1 85 ? 3.823 0.956 -15.293 1.00 98.88 85 ALA A CA 1
ATOM 641 C C . ALA A 1 85 ? 4.684 -0.183 -15.869 1.00 98.88 85 ALA A C 1
ATOM 643 O O . ALA A 1 85 ? 4.308 -0.815 -16.859 1.00 98.88 85 ALA A O 1
ATOM 644 N N . HIS A 1 86 ? 5.841 -0.468 -15.262 1.00 98.62 86 HIS A N 1
ATOM 645 C CA . HIS A 1 86 ? 6.674 -1.608 -15.645 1.00 98.62 86 HIS A CA 1
ATOM 646 C C . HIS A 1 86 ? 6.110 -2.955 -15.182 1.00 98.62 86 HIS A C 1
ATOM 648 O O . HIS A 1 86 ? 6.192 -3.907 -15.957 1.00 98.62 86 HIS A O 1
ATOM 654 N N . CYS A 1 87 ? 5.487 -3.046 -14.001 1.00 98.25 87 CYS A N 1
ATOM 655 C CA . CYS A 1 87 ? 4.739 -4.245 -13.600 1.00 98.25 87 CYS A CA 1
ATOM 656 C C . CYS A 1 87 ? 3.636 -4.573 -14.612 1.00 98.25 87 CYS A C 1
ATOM 658 O O . CYS A 1 87 ? 3.582 -5.696 -15.115 1.00 98.25 87 CYS A O 1
ATOM 660 N N . ALA A 1 88 ? 2.829 -3.572 -14.979 1.00 98.62 88 ALA A N 1
ATOM 661 C CA . ALA A 1 88 ? 1.760 -3.728 -15.960 1.00 98.62 88 ALA A CA 1
ATOM 662 C C . ALA A 1 88 ? 2.307 -4.174 -17.330 1.00 98.62 88 ALA A C 1
ATOM 664 O O . ALA A 1 88 ? 1.810 -5.133 -17.919 1.00 98.62 88 ALA A O 1
ATOM 665 N N . ARG A 1 89 ? 3.396 -3.554 -17.816 1.00 98.62 89 ARG A N 1
ATOM 666 C CA . ARG A 1 89 ? 4.070 -3.968 -19.067 1.00 98.62 89 ARG A CA 1
ATOM 667 C C . ARG A 1 89 ? 4.649 -5.382 -19.017 1.00 98.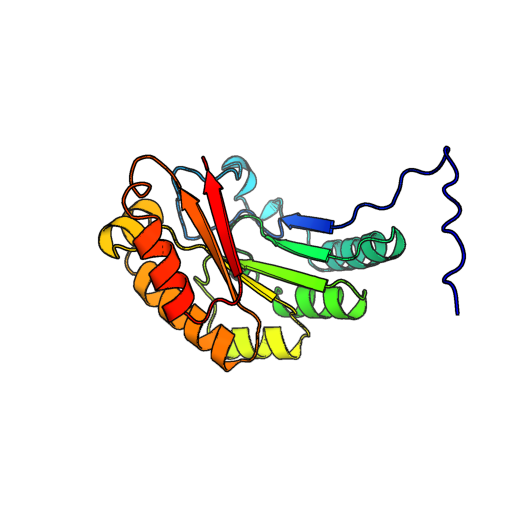62 89 ARG A C 1
ATOM 669 O O . ARG A 1 89 ? 4.709 -6.038 -20.053 1.00 98.62 89 ARG A O 1
ATOM 676 N N . ALA A 1 90 ? 5.102 -5.835 -17.851 1.00 98.25 90 ALA A N 1
ATOM 677 C CA . ALA A 1 90 ? 5.589 -7.197 -17.654 1.00 98.25 90 ALA A CA 1
ATOM 678 C C . ALA A 1 90 ? 4.447 -8.229 -17.557 1.00 98.25 90 ALA A C 1
ATOM 680 O O . ALA A 1 90 ? 4.722 -9.426 -17.572 1.00 98.25 90 ALA A O 1
ATOM 681 N N . GLY A 1 91 ? 3.185 -7.788 -17.486 1.00 98.06 91 GLY A N 1
ATOM 682 C CA . GLY A 1 91 ? 2.020 -8.660 -17.324 1.00 98.06 91 GLY A CA 1
ATOM 683 C C . GLY A 1 91 ? 1.821 -9.158 -15.890 1.00 98.06 91 GLY A C 1
ATOM 684 O O . GLY A 1 91 ? 1.169 -10.181 -15.693 1.00 98.06 91 GLY A O 1
ATOM 685 N N . LEU A 1 92 ? 2.392 -8.465 -14.900 1.00 98.50 92 LEU A N 1
ATOM 686 C CA . LEU A 1 92 ? 2.239 -8.792 -13.483 1.00 98.50 92 LEU A CA 1
ATOM 687 C C . LEU A 1 92 ? 1.028 -8.063 -12.901 1.00 98.50 92 LEU A C 1
ATOM 689 O O . LEU A 1 92 ? 0.949 -6.840 -12.990 1.00 98.50 92 LEU A O 1
ATOM 693 N N . TYR A 1 93 ? 0.146 -8.801 -12.226 1.00 98.44 93 TYR A N 1
ATOM 694 C CA . TYR A 1 93 ? -0.938 -8.217 -11.440 1.00 98.44 93 TYR A CA 1
ATOM 695 C C . TYR A 1 93 ? -0.356 -7.523 -10.204 1.00 98.44 93 TYR A C 1
ATOM 697 O O . TYR A 1 93 ? 0.209 -8.167 -9.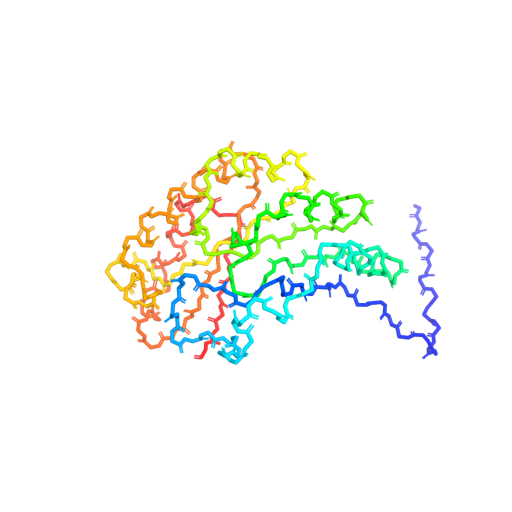312 1.00 98.44 93 TYR A O 1
ATOM 705 N N . SER A 1 94 ? -0.473 -6.205 -10.154 1.00 98.62 94 SER A N 1
ATOM 706 C CA . SER A 1 94 ? 0.172 -5.356 -9.161 1.00 98.62 94 SER A CA 1
ATOM 707 C C . SER A 1 94 ? -0.750 -5.035 -7.978 1.00 98.62 94 SER A C 1
ATOM 709 O O . SER A 1 94 ? -1.837 -4.480 -8.126 1.00 98.62 94 SER A O 1
ATOM 711 N N . ASN A 1 95 ? -0.296 -5.359 -6.765 1.00 98.69 95 ASN A N 1
ATOM 712 C CA . ASN A 1 95 ? -0.945 -4.966 -5.515 1.00 98.69 95 ASN A CA 1
ATOM 713 C C . ASN A 1 95 ? -0.047 -3.993 -4.747 1.00 98.69 95 ASN A C 1
ATOM 715 O O . ASN A 1 95 ? 1.030 -4.375 -4.288 1.00 98.69 95 ASN A O 1
ATOM 719 N N . LEU A 1 96 ? -0.501 -2.752 -4.578 1.00 98.81 96 LEU A N 1
ATOM 720 C CA . LEU A 1 96 ? 0.169 -1.752 -3.755 1.00 98.81 96 LEU A CA 1
ATOM 721 C C . LEU A 1 96 ? -0.229 -1.917 -2.285 1.00 98.81 96 LEU A C 1
ATOM 723 O O . LEU A 1 96 ? -1.331 -1.539 -1.889 1.00 98.81 96 LEU A O 1
ATOM 727 N N . ILE A 1 97 ? 0.694 -2.423 -1.468 1.00 98.50 97 ILE A N 1
ATOM 728 C CA . ILE A 1 97 ? 0.547 -2.515 -0.013 1.00 98.50 97 ILE A CA 1
ATOM 729 C C . ILE A 1 97 ? 1.090 -1.222 0.596 1.00 98.50 97 ILE A C 1
ATOM 731 O O . ILE A 1 97 ? 2.285 -0.944 0.515 1.00 98.50 97 ILE A O 1
ATOM 735 N N . THR A 1 98 ? 0.217 -0.403 1.180 1.00 98.56 98 THR A N 1
ATOM 736 C CA . THR A 1 98 ? 0.566 0.967 1.581 1.00 98.56 98 THR A CA 1
ATOM 737 C C . THR A 1 98 ? -0.131 1.395 2.871 1.00 98.56 98 THR A C 1
ATOM 739 O O . THR A 1 98 ? -1.235 0.959 3.205 1.00 98.56 98 THR A O 1
ATOM 742 N N . SER A 1 99 ? 0.497 2.320 3.594 1.00 97.44 99 SER A N 1
ATOM 743 C CA . SER A 1 99 ? -0.162 3.108 4.632 1.00 97.44 99 SER A CA 1
ATOM 744 C C . SER A 1 99 ? -1.009 4.246 4.060 1.00 97.44 99 SER A C 1
ATOM 746 O O . SER A 1 99 ? -1.733 4.885 4.813 1.00 97.44 99 SER A O 1
ATOM 748 N N . GLY A 1 100 ? -0.890 4.564 2.770 1.00 97.50 100 GLY A N 1
ATOM 749 C CA . GLY A 1 100 ? -1.537 5.703 2.11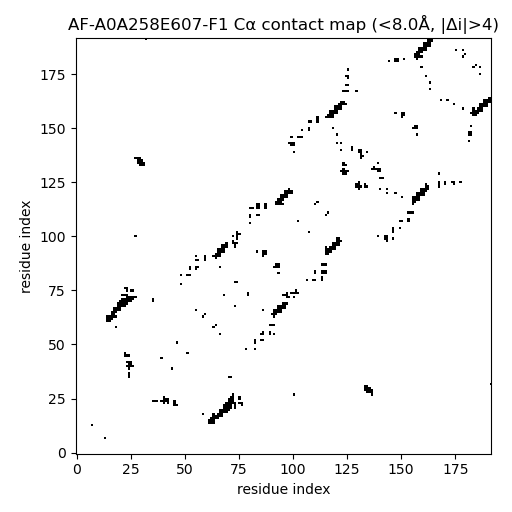8 1.00 97.50 100 GLY A CA 1
ATOM 750 C C . GLY A 1 100 ? -0.904 7.062 2.440 1.00 97.50 100 GLY A C 1
ATOM 751 O O . GLY A 1 100 ? -1.210 8.062 1.789 1.00 97.50 100 GLY A O 1
ATOM 752 N N . ILE A 1 101 ? -0.004 7.141 3.423 1.00 97.12 101 ILE A N 1
ATOM 753 C CA . ILE A 1 101 ? 0.653 8.396 3.790 1.00 97.12 101 ILE A CA 1
ATOM 754 C C . ILE A 1 101 ? 1.619 8.811 2.672 1.00 97.12 101 ILE A C 1
ATOM 756 O O . ILE A 1 101 ? 2.526 8.071 2.309 1.00 97.12 101 ILE A O 1
ATOM 760 N N . GLY A 1 102 ? 1.433 10.022 2.137 1.00 94.62 102 GLY A N 1
ATOM 761 C CA . GLY A 1 102 ? 2.220 10.538 1.008 1.00 94.62 102 GLY A CA 1
ATOM 762 C C . GLY A 1 102 ? 1.601 10.279 -0.371 1.00 94.62 102 GLY A C 1
ATOM 763 O O . GLY A 1 102 ? 2.163 10.714 -1.381 1.00 94.62 102 GLY A O 1
ATOM 764 N N . LEU A 1 103 ? 0.436 9.625 -0.434 1.00 97.88 103 LEU A N 1
ATOM 765 C CA . LEU A 1 103 ? -0.383 9.576 -1.643 1.00 97.88 103 LEU A CA 1
ATOM 766 C C . LEU A 1 103 ? -1.311 10.794 -1.706 1.00 97.88 103 LEU A C 1
ATOM 768 O O . LEU A 1 103 ? -1.983 11.142 -0.737 1.00 97.88 103 LEU A O 1
ATOM 772 N N . SER A 1 104 ? -1.328 11.445 -2.866 1.00 98.06 104 SER A N 1
ATOM 773 C CA . SER A 1 104 ? -2.278 12.502 -3.211 1.00 98.06 104 SER A CA 1
ATOM 774 C C . SER A 1 104 ? -3.314 11.964 -4.204 1.00 98.06 104 SER A C 1
ATOM 776 O O . SER A 1 104 ? -3.016 10.990 -4.902 1.00 98.06 104 SER A O 1
ATOM 778 N N . PRO A 1 105 ? -4.486 12.612 -4.356 1.00 98.19 105 PRO A N 1
ATOM 779 C CA . PRO A 1 105 ? -5.478 12.209 -5.354 1.00 98.19 105 PRO A CA 1
ATOM 780 C C . PRO A 1 105 ? -4.891 12.101 -6.767 1.00 98.19 105 PRO A C 1
ATOM 782 O O . PRO A 1 105 ? -5.095 11.103 -7.450 1.00 98.19 105 PRO A O 1
ATOM 785 N N . ALA A 1 106 ? -4.090 13.092 -7.175 1.00 98.50 106 ALA A N 1
ATOM 786 C CA . ALA A 1 106 ? -3.434 13.101 -8.482 1.00 98.50 106 ALA A CA 1
ATOM 787 C C . ALA A 1 106 ? -2.476 11.913 -8.655 1.00 98.50 106 ALA A C 1
ATOM 789 O O . ALA A 1 106 ? -2.405 11.318 -9.725 1.00 98.50 106 ALA A O 1
ATOM 790 N N . ARG A 1 107 ? -1.760 11.537 -7.590 1.00 98.56 107 ARG A N 1
ATOM 791 C CA . ARG A 1 107 ? -0.841 10.401 -7.623 1.00 98.56 107 ARG A CA 1
ATOM 792 C C . ARG A 1 107 ? -1.573 9.061 -7.656 1.00 98.56 107 ARG A C 1
ATOM 794 O O . ARG A 1 107 ? -1.104 8.156 -8.329 1.00 98.56 107 ARG A O 1
ATOM 801 N N . ILE A 1 108 ? -2.706 8.937 -6.967 1.00 98.81 108 ILE A N 1
ATOM 802 C CA . ILE A 1 108 ? -3.573 7.751 -7.045 1.00 98.81 108 ILE A CA 1
ATOM 803 C C . ILE A 1 108 ? -4.127 7.599 -8.466 1.00 98.81 108 ILE A C 1
ATOM 805 O O . ILE A 1 108 ? -4.056 6.504 -9.015 1.00 98.81 108 ILE A O 1
ATOM 809 N N . GLY A 1 109 ? -4.584 8.695 -9.083 1.00 98.75 109 GLY A N 1
ATOM 810 C CA . GLY A 1 109 ? -4.993 8.703 -10.491 1.00 98.75 109 GLY A CA 1
ATOM 811 C C . GLY A 1 109 ? -3.867 8.250 -11.421 1.00 98.75 109 GLY A C 1
ATOM 812 O O . GLY A 1 109 ? -4.045 7.309 -12.181 1.00 98.75 109 GLY A O 1
ATOM 813 N N . ALA A 1 110 ? -2.665 8.813 -11.266 1.00 98.81 110 ALA A N 1
ATOM 814 C CA . ALA A 1 110 ? -1.506 8.409 -12.064 1.00 98.81 110 ALA A CA 1
ATOM 815 C C . ALA A 1 110 ? -1.115 6.929 -11.877 1.00 98.81 110 ALA A C 1
ATOM 817 O O . ALA A 1 110 ? -0.644 6.300 -12.818 1.00 98.81 110 ALA A O 1
ATOM 818 N N . LEU A 1 111 ? -1.297 6.362 -10.677 1.00 98.88 111 LEU A N 1
ATOM 819 C CA . LEU A 1 111 ? -1.085 4.931 -10.433 1.00 98.88 111 LEU A CA 1
ATOM 820 C C . LEU A 1 111 ? -2.135 4.077 -11.152 1.00 98.88 111 LEU A C 1
ATOM 822 O O . LEU A 1 111 ? -1.774 3.068 -11.751 1.00 98.88 111 LEU A O 1
ATOM 826 N N . ALA A 1 112 ? -3.406 4.483 -11.118 1.00 98.81 112 ALA A N 1
ATOM 827 C CA . ALA A 1 112 ? -4.469 3.810 -11.860 1.00 98.81 112 ALA A CA 1
ATOM 828 C C . ALA A 1 112 ? -4.206 3.857 -13.376 1.00 98.81 112 ALA A C 1
ATOM 830 O O . ALA A 1 112 ? -4.223 2.816 -14.028 1.00 98.81 112 ALA A O 1
ATOM 831 N N . ASP A 1 113 ? -3.855 5.029 -13.913 1.00 98.75 113 ASP A N 1
ATOM 832 C CA . ASP A 1 113 ? -3.521 5.219 -15.333 1.00 98.75 113 ASP A CA 1
ATOM 833 C C . ASP A 1 113 ? -2.285 4.409 -15.758 1.00 98.75 113 ASP A C 1
ATOM 835 O O . ASP A 1 113 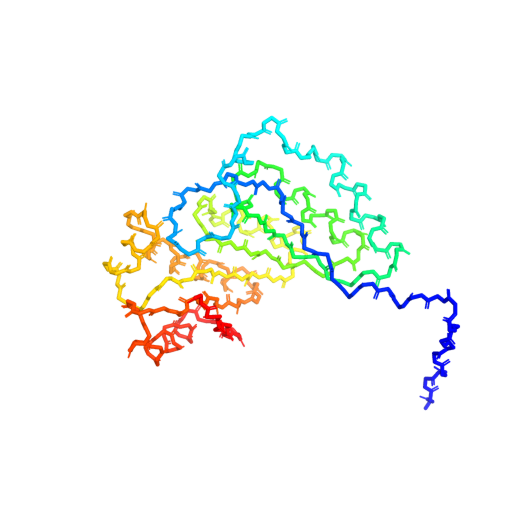? -2.198 3.935 -16.891 1.00 98.75 113 ASP A O 1
ATOM 839 N N . ALA A 1 114 ? -1.328 4.218 -14.844 1.00 98.75 114 ALA A N 1
ATOM 840 C CA . ALA A 1 114 ? -0.154 3.375 -15.058 1.00 98.75 114 ALA A CA 1
ATOM 841 C C . ALA A 1 114 ? -0.468 1.867 -15.064 1.00 98.75 114 ALA A C 1
ATOM 843 O O . ALA A 1 114 ? 0.414 1.075 -15.396 1.00 98.75 114 ALA A O 1
ATOM 844 N N . GLY A 1 115 ? -1.695 1.469 -14.720 1.00 98.62 115 GLY A N 1
ATOM 845 C CA . GLY A 1 115 ? -2.131 0.075 -14.694 1.00 98.62 115 GLY A CA 1
ATOM 846 C C . GLY A 1 115 ? -1.997 -0.600 -13.330 1.00 98.62 115 GLY A C 1
ATOM 847 O O . GLY A 1 115 ? -1.781 -1.806 -13.287 1.00 98.62 115 GLY A O 1
ATOM 848 N N . LEU A 1 116 ? -2.093 0.144 -12.221 1.00 98.88 116 LEU A N 1
ATOM 849 C CA . LEU A 1 116 ? -2.207 -0.470 -10.895 1.00 98.88 116 LEU A CA 1
ATOM 850 C C . LEU A 1 116 ? -3.501 -1.289 -10.799 1.00 98.88 116 LEU A C 1
ATOM 852 O O . LEU A 1 116 ? -4.583 -0.760 -11.046 1.00 98.88 116 LEU A O 1
ATOM 856 N N . ASP A 1 117 ? -3.407 -2.545 -10.367 1.00 98.62 117 ASP A N 1
ATOM 857 C CA . ASP A 1 117 ? -4.572 -3.436 -10.323 1.00 98.62 117 ASP A CA 1
ATOM 858 C C . ASP A 1 117 ? -5.301 -3.420 -8.974 1.00 98.62 117 ASP A C 1
ATOM 860 O O . ASP A 1 117 ? -6.509 -3.665 -8.901 1.00 98.62 117 ASP A O 1
ATOM 864 N N . HIS A 1 118 ? -4.574 -3.182 -7.879 1.00 98.44 118 HIS A N 1
ATOM 865 C CA . HIS A 1 118 ? -5.112 -3.324 -6.529 1.00 98.44 118 HIS A CA 1
ATOM 866 C C . HIS A 1 118 ? -4.393 -2.449 -5.503 1.00 98.44 118 HIS A C 1
ATOM 868 O O . HIS A 1 118 ? -3.174 -2.277 -5.559 1.00 98.44 118 HIS A O 1
ATOM 874 N N . VAL A 1 119 ? -5.137 -1.961 -4.506 1.00 98.81 119 VAL A N 1
ATOM 875 C CA . VAL A 1 119 ? -4.568 -1.293 -3.328 1.00 98.81 119 VAL A CA 1
ATOM 876 C C . VAL A 1 119 ? -4.950 -2.051 -2.066 1.00 98.81 119 VAL A C 1
ATOM 878 O O . VAL A 1 119 ? -6.128 -2.264 -1.782 1.00 98.81 119 VAL A O 1
ATOM 881 N N . GLN A 1 120 ? -3.949 -2.392 -1.265 1.00 98.75 120 GLN A N 1
ATOM 882 C CA . GLN A 1 120 ? -4.099 -2.908 0.086 1.00 98.75 120 GLN A CA 1
ATOM 883 C C . GLN A 1 120 ? -3.682 -1.826 1.086 1.00 98.75 120 GLN A C 1
ATOM 885 O O . GLN A 1 120 ? -2.499 -1.536 1.260 1.00 98.75 120 GLN A O 1
ATOM 890 N N . LEU A 1 121 ? -4.670 -1.221 1.745 1.00 98.69 121 LEU A N 1
ATOM 891 C CA . LEU A 1 121 ? -4.468 -0.137 2.701 1.00 98.69 121 LEU A CA 1
ATOM 892 C C . LEU A 1 121 ? -4.428 -0.677 4.135 1.00 98.69 121 LEU A C 1
ATOM 894 O O . LEU A 1 121 ? -5.383 -1.306 4.597 1.00 98.69 121 LEU A O 1
ATOM 898 N N . SER A 1 122 ? -3.346 -0.394 4.860 1.00 98.00 122 SER A N 1
ATOM 899 C CA . SER A 1 122 ? -3.191 -0.827 6.254 1.00 98.00 122 SER A CA 1
ATOM 900 C C . SER A 1 122 ? -3.866 0.127 7.246 1.00 98.00 122 SER A C 1
ATOM 902 O O . SER A 1 122 ? -3.489 1.303 7.327 1.00 98.00 122 SER A O 1
ATOM 904 N N . ILE A 1 123 ? -4.780 -0.397 8.069 1.00 98.00 123 ILE A N 1
ATOM 905 C CA . ILE A 1 123 ? -5.475 0.309 9.160 1.00 98.00 123 ILE A CA 1
ATOM 906 C C . ILE A 1 123 ? -5.135 -0.350 10.502 1.00 98.00 123 ILE A C 1
ATOM 908 O O . ILE A 1 123 ? -5.141 -1.571 10.629 1.00 98.00 123 ILE A O 1
ATOM 912 N N . GLN A 1 124 ? -4.802 0.471 11.498 1.00 97.50 124 GLN A N 1
ATOM 913 C CA . GLN A 1 124 ? -4.285 0.012 12.791 1.00 97.50 124 GLN A CA 1
ATOM 914 C C . GLN A 1 124 ? -5.385 -0.282 13.812 1.00 97.50 124 GLN A C 1
ATOM 916 O O . GLN A 1 124 ? -5.210 -1.146 14.667 1.00 97.50 124 GLN A O 1
ATOM 921 N N . ASP A 1 125 ? -6.492 0.455 13.765 1.00 97.88 125 ASP A N 1
ATOM 922 C CA . ASP A 1 125 ? -7.598 0.322 14.709 1.00 97.88 125 ASP A CA 1
ATOM 923 C C . ASP A 1 125 ? -8.866 0.981 14.146 1.00 97.88 125 ASP A C 1
ATOM 925 O O . ASP A 1 125 ? -8.779 1.755 13.192 1.00 97.88 125 ASP A O 1
ATOM 929 N N . ALA A 1 126 ? -10.026 0.667 14.726 1.00 97.00 126 ALA A N 1
ATOM 930 C CA . ALA A 1 126 ? -11.290 1.344 14.428 1.00 97.00 126 ALA A CA 1
ATOM 931 C C . ALA A 1 126 ? -11.422 2.674 15.188 1.00 97.00 126 ALA A C 1
ATOM 933 O O . ALA A 1 126 ? -12.058 3.609 14.704 1.00 97.00 126 ALA A O 1
ATOM 934 N N . ASP A 1 127 ? -10.780 2.767 16.355 1.00 97.50 127 ASP A N 1
ATOM 935 C CA . ASP A 1 127 ? -10.677 4.001 17.129 1.00 97.50 127 ASP A CA 1
ATOM 936 C C . ASP A 1 127 ? -9.547 4.895 16.595 1.00 97.50 127 ASP A C 1
ATOM 938 O O . ASP A 1 127 ? -8.415 4.442 16.421 1.00 97.50 127 ASP A O 1
ATOM 942 N N . ALA A 1 128 ? -9.841 6.175 16.360 1.00 97.44 128 ALA A N 1
ATOM 943 C CA . ALA A 1 128 ? -8.912 7.096 15.708 1.00 97.44 128 ALA A CA 1
ATOM 944 C C . ALA A 1 128 ? -7.657 7.374 16.550 1.00 97.44 128 ALA A C 1
ATOM 946 O O . ALA A 1 128 ? -6.544 7.352 16.023 1.00 97.44 128 ALA A O 1
ATOM 947 N N . GLU A 1 129 ? -7.823 7.602 17.856 1.00 97.69 129 GLU A N 1
ATOM 948 C CA . GLU A 1 129 ? -6.702 7.883 18.758 1.00 97.69 129 GLU A CA 1
ATOM 949 C C . GLU A 1 129 ? -5.798 6.651 18.903 1.00 97.69 129 GLU A C 1
ATOM 951 O O . GLU A 1 129 ? -4.571 6.743 18.807 1.00 97.69 129 GLU A O 1
ATOM 956 N N . SER A 1 130 ? -6.401 5.474 19.075 1.00 97.44 130 SER A N 1
ATOM 957 C CA . SER A 1 130 ? -5.682 4.206 19.113 1.00 97.44 130 SER A CA 1
ATOM 958 C C . SER A 1 130 ? -4.959 3.920 17.800 1.00 97.44 130 SER A C 1
ATOM 960 O O . SER A 1 130 ? -3.782 3.558 17.829 1.00 97.44 130 SER A O 1
ATOM 962 N N . ALA A 1 131 ? -5.610 4.134 16.654 1.00 97.88 131 ALA A N 1
ATOM 963 C CA . ALA A 1 131 ? -5.009 3.924 15.343 1.00 97.88 131 ALA A CA 1
ATOM 964 C C . ALA A 1 131 ? -3.780 4.818 15.127 1.00 97.88 131 ALA A C 1
ATOM 966 O O . ALA A 1 131 ? -2.733 4.318 14.710 1.00 97.88 131 ALA A O 1
ATOM 967 N N . ASP A 1 132 ? -3.873 6.108 15.456 1.00 98.19 132 ASP A N 1
ATOM 968 C CA . ASP A 1 132 ? -2.761 7.057 15.339 1.00 98.19 132 ASP A CA 1
ATOM 969 C C . ASP A 1 132 ? -1.611 6.711 16.291 1.00 98.19 132 ASP A C 1
ATOM 971 O O . ASP A 1 132 ? -0.439 6.738 15.895 1.00 98.19 132 ASP A O 1
ATOM 975 N N . ARG A 1 133 ? -1.938 6.322 17.532 1.00 97.88 133 ARG A N 1
ATOM 976 C CA . ARG A 1 133 ? -0.958 5.871 18.528 1.00 97.88 133 A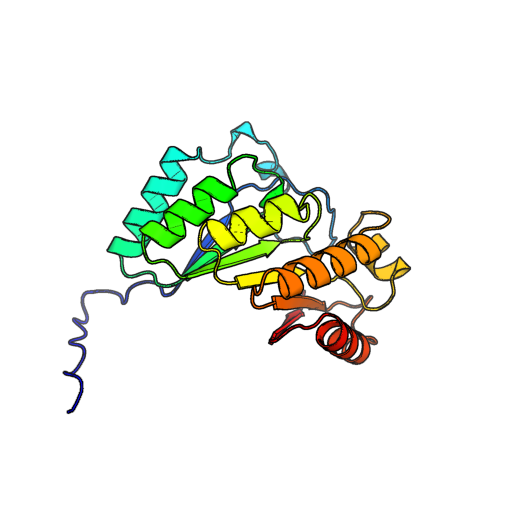RG A CA 1
ATOM 977 C C . ARG A 1 133 ? -0.220 4.618 18.063 1.00 97.88 133 ARG A C 1
ATOM 979 O O . ARG A 1 133 ? 1.003 4.577 18.149 1.00 97.88 133 ARG A O 1
ATOM 986 N N . ILE A 1 134 ? -0.939 3.611 17.562 1.00 97.12 134 ILE A N 1
ATOM 987 C CA . ILE A 1 134 ? -0.345 2.370 17.041 1.00 97.12 134 ILE A CA 1
ATOM 988 C C . ILE A 1 134 ? 0.478 2.662 15.783 1.00 97.12 134 ILE A C 1
ATOM 990 O O . ILE A 1 134 ? 1.557 2.104 15.624 1.00 97.12 134 ILE A O 1
ATOM 994 N N . ALA A 1 135 ? 0.010 3.550 14.904 1.00 97.06 135 ALA A N 1
ATOM 995 C CA . ALA A 1 135 ? 0.744 3.944 13.704 1.00 97.06 135 ALA A CA 1
ATOM 996 C C . ALA A 1 135 ? 2.005 4.770 14.020 1.00 97.06 135 ALA A C 1
ATOM 998 O O . ALA A 1 135 ? 2.904 4.858 13.182 1.00 97.06 135 ALA A O 1
ATOM 999 N N . GLY A 1 136 ? 2.072 5.391 15.202 1.00 96.94 136 GLY A N 1
ATOM 1000 C CA . GLY A 1 136 ? 3.120 6.344 15.560 1.00 96.94 136 GLY A CA 1
ATOM 1001 C C . GLY A 1 136 ? 3.058 7.626 14.724 1.00 96.94 136 GLY A C 1
ATOM 1002 O O . GLY A 1 136 ? 4.097 8.226 14.452 1.00 96.94 136 GLY A O 1
ATOM 1003 N N . TYR A 1 137 ? 1.864 8.017 14.264 1.00 97.12 137 TYR A N 1
ATOM 1004 C CA . TYR A 1 137 ? 1.667 9.155 13.365 1.00 97.12 137 TYR A CA 1
ATOM 1005 C C . TYR A 1 137 ? 0.317 9.830 13.625 1.00 97.12 137 TYR A C 1
ATOM 1007 O O . TYR A 1 137 ? -0.737 9.266 13.339 1.00 97.12 137 TYR A O 1
ATOM 1015 N N . ALA A 1 138 ? 0.352 11.064 14.128 1.00 97.56 138 ALA A N 1
ATOM 1016 C CA . ALA A 1 138 ? -0.851 11.845 14.398 1.00 97.56 138 ALA A CA 1
ATOM 1017 C C . ALA A 1 138 ? -1.591 12.220 13.099 1.00 97.56 138 ALA A C 1
ATOM 1019 O O . ALA A 1 138 ? -0.992 12.713 12.138 1.00 97.56 138 ALA A O 1
ATOM 1020 N N . GLY A 1 139 ? -2.904 12.002 13.072 1.00 97.31 139 GLY A N 1
ATOM 1021 C CA . GLY A 1 139 ? -3.769 12.227 11.916 1.00 97.31 139 GLY A CA 1
ATOM 1022 C C . GLY A 1 139 ? -3.675 11.145 10.835 1.00 97.31 139 GLY A C 1
ATOM 1023 O O . GLY A 1 139 ? -4.205 11.346 9.735 1.00 97.31 139 GLY A O 1
ATOM 1024 N N . ALA A 1 140 ? -3.010 10.014 11.100 1.00 97.38 140 ALA A N 1
ATOM 1025 C CA . ALA A 1 140 ? -2.907 8.919 10.140 1.00 97.38 140 ALA A CA 1
ATOM 1026 C C . ALA A 1 140 ? -4.282 8.333 9.818 1.00 97.38 140 ALA A C 1
ATOM 1028 O O . ALA A 1 140 ? -4.590 8.140 8.645 1.00 97.38 140 ALA A O 1
ATOM 1029 N N . PHE A 1 141 ? -5.125 8.105 10.823 1.00 98.25 141 PHE A N 1
ATOM 1030 C CA . PHE A 1 141 ? -6.448 7.512 10.665 1.00 98.25 141 PHE A CA 1
ATOM 1031 C C . PHE A 1 141 ? -7.323 8.314 9.697 1.00 98.25 141 PHE A C 1
ATOM 1033 O O . PHE A 1 141 ? -7.814 7.783 8.699 1.00 98.25 141 PHE A O 1
ATOM 1040 N N . VAL A 1 142 ? -7.443 9.625 9.930 1.00 98.06 142 VAL A N 1
ATOM 1041 C CA . VAL A 1 142 ? -8.227 10.526 9.070 1.00 98.06 142 VAL A CA 1
ATOM 1042 C C . VAL A 1 142 ? -7.675 10.538 7.646 1.00 98.06 142 VAL A C 1
ATOM 1044 O O . VAL A 1 142 ? -8.434 10.410 6.682 1.00 98.06 142 VAL A O 1
ATOM 1047 N N . ARG A 1 143 ? -6.348 10.634 7.492 1.00 98.00 143 ARG A N 1
ATOM 1048 C CA . ARG A 1 143 ? -5.717 10.640 6.167 1.00 98.00 143 ARG A CA 1
ATOM 1049 C C . ARG A 1 143 ? -5.938 9.326 5.423 1.00 98.00 143 ARG A C 1
ATOM 1051 O O . ARG A 1 143 ? -6.248 9.352 4.237 1.00 98.00 143 ARG A O 1
ATOM 1058 N N . LYS A 1 144 ? -5.829 8.192 6.110 1.00 98.31 144 LYS A N 1
ATOM 1059 C CA . LYS A 1 144 ? -6.049 6.860 5.538 1.00 98.31 144 LYS A CA 1
ATOM 1060 C C . LYS A 1 144 ? -7.481 6.672 5.051 1.00 98.31 144 LYS A C 1
ATOM 1062 O O . LYS A 1 144 ? -7.677 6.157 3.955 1.00 98.31 144 LYS A O 1
ATOM 1067 N N . ARG A 1 145 ? -8.479 7.163 5.793 1.00 98.44 145 ARG A N 1
ATOM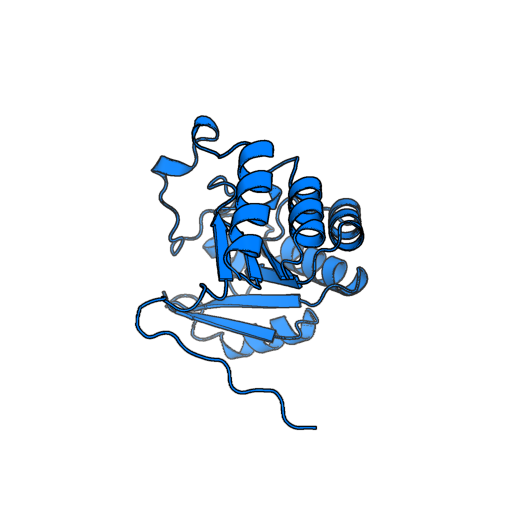 1068 C CA . ARG A 1 145 ? -9.877 7.161 5.325 1.00 98.44 145 ARG A CA 1
ATOM 1069 C C . ARG A 1 145 ? -10.064 8.004 4.063 1.00 98.44 145 ARG A C 1
ATOM 1071 O O . ARG A 1 145 ? -10.735 7.561 3.136 1.00 98.44 145 ARG A O 1
ATOM 1078 N N . ALA A 1 146 ? -9.427 9.174 3.990 1.00 98.50 146 ALA A N 1
ATOM 1079 C CA . ALA A 1 146 ? -9.457 9.996 2.780 1.00 98.50 146 ALA A CA 1
ATOM 1080 C C . ALA A 1 146 ? -8.793 9.292 1.582 1.00 98.50 146 ALA A C 1
ATOM 1082 O O . ALA A 1 146 ? -9.336 9.321 0.480 1.00 98.50 146 ALA A O 1
ATOM 1083 N N . VAL A 1 147 ? -7.662 8.613 1.799 1.00 98.62 147 VAL A N 1
ATOM 1084 C CA . VAL A 1 147 ? -6.988 7.814 0.763 1.00 98.62 147 VAL A CA 1
ATOM 1085 C C . VAL A 1 147 ? -7.872 6.664 0.288 1.00 98.62 147 VAL A C 1
ATOM 1087 O O . VAL A 1 147 ? -7.997 6.472 -0.914 1.00 98.62 147 VAL A O 1
ATOM 1090 N N . ALA A 1 148 ? -8.538 5.937 1.189 1.00 98.75 148 ALA A N 1
ATOM 1091 C CA . ALA A 1 148 ? -9.465 4.875 0.797 1.00 98.75 148 ALA A CA 1
ATOM 1092 C C . ALA A 1 148 ? -10.586 5.390 -0.115 1.00 98.75 148 ALA A C 1
ATOM 1094 O O . ALA A 1 148 ? -10.828 4.812 -1.172 1.00 98.75 148 ALA A O 1
ATOM 1095 N N . ALA A 1 149 ? -11.200 6.525 0.235 1.00 98.69 149 ALA A N 1
ATOM 1096 C CA . ALA A 1 149 ? -12.213 7.154 -0.609 1.00 98.69 149 ALA A CA 1
ATOM 1097 C C . ALA A 1 149 ? -11.658 7.541 -1.993 1.00 98.69 149 ALA A C 1
ATOM 1099 O O . ALA A 1 149 ? -12.329 7.348 -3.003 1.00 98.69 149 ALA A O 1
ATOM 1100 N N . GLN A 1 150 ? -10.420 8.042 -2.058 1.00 98.69 150 GLN A N 1
ATOM 1101 C CA . GLN A 1 150 ? -9.753 8.399 -3.316 1.00 98.69 150 GLN A CA 1
ATOM 1102 C C . GLN A 1 150 ? -9.421 7.172 -4.175 1.00 98.69 150 GLN A C 1
ATOM 1104 O O . GLN A 1 150 ? -9.603 7.218 -5.387 1.00 98.69 150 GLN A O 1
ATOM 1109 N N . VAL A 1 151 ? -8.974 6.074 -3.561 1.00 98.81 151 VAL A N 1
ATOM 1110 C CA . VAL A 1 151 ? -8.718 4.789 -4.236 1.00 98.81 151 VAL A CA 1
ATOM 1111 C C . VAL A 1 151 ? -10.005 4.255 -4.861 1.00 98.81 151 VAL A C 1
ATOM 1113 O O . VAL A 1 151 ? -10.023 3.933 -6.047 1.00 98.81 151 VAL A O 1
ATOM 1116 N N . VAL A 1 152 ? -11.098 4.234 -4.093 1.00 98.62 152 VAL A N 1
ATOM 1117 C CA . VAL A 1 152 ? -12.410 3.793 -4.587 1.00 98.62 152 VAL A CA 1
ATOM 1118 C C . VAL A 1 152 ? -12.909 4.708 -5.710 1.00 98.62 152 VAL A C 1
ATOM 1120 O O . VAL A 1 152 ? -13.383 4.213 -6.731 1.00 98.62 152 VAL A O 1
ATOM 1123 N N . ALA A 1 153 ? -12.762 6.029 -5.566 1.00 98.31 153 ALA A N 1
ATOM 1124 C CA . ALA A 1 153 ? -13.150 6.996 -6.594 1.00 98.31 153 ALA A CA 1
ATOM 1125 C C . ALA A 1 153 ? -12.329 6.862 -7.890 1.00 98.31 153 ALA A C 1
ATOM 1127 O O . ALA A 1 153 ? -12.856 7.115 -8.969 1.00 98.31 153 ALA A O 1
ATOM 1128 N N . ALA A 1 154 ? -11.071 6.422 -7.795 1.00 98.31 154 ALA A N 1
ATOM 1129 C CA . ALA A 1 154 ? -10.224 6.102 -8.944 1.00 98.31 154 ALA A CA 1
ATOM 1130 C C . ALA A 1 154 ? -10.572 4.751 -9.604 1.00 98.31 154 ALA A C 1
ATOM 1132 O O . ALA A 1 154 ? -9.916 4.348 -10.559 1.00 98.31 154 ALA A O 1
ATOM 1133 N N . GLY A 1 155 ? -11.584 4.031 -9.102 1.00 98.12 155 GLY A N 1
ATOM 1134 C CA . GLY A 1 155 ? -12.013 2.736 -9.636 1.00 98.12 155 GLY A CA 1
ATOM 1135 C C . GLY A 1 155 ? -11.128 1.557 -9.224 1.00 98.12 155 GLY A C 1
ATOM 1136 O O . GLY A 1 155 ? -11.373 0.433 -9.666 1.00 98.12 155 GLY A O 1
ATOM 1137 N N . LEU A 1 156 ? -10.138 1.781 -8.357 1.00 98.62 156 LEU A N 1
ATOM 1138 C CA . LEU A 1 156 ? -9.221 0.743 -7.900 1.00 98.62 156 LEU A CA 1
ATOM 1139 C C . LEU A 1 156 ? -9.892 -0.146 -6.837 1.00 98.62 156 LEU A C 1
ATOM 1141 O O . LEU A 1 156 ? -10.464 0.362 -5.866 1.00 98.62 156 LEU A O 1
ATOM 1145 N N . PRO A 1 157 ? -9.816 -1.483 -6.965 1.00 98.50 157 PRO A N 1
ATOM 1146 C CA . PRO A 1 157 ? -10.221 -2.392 -5.904 1.00 98.50 157 PRO A CA 1
ATOM 1147 C C . PRO A 1 157 ? -9.400 -2.167 -4.625 1.00 98.50 157 PRO A C 1
ATOM 1149 O O . PRO A 1 157 ? -8.169 -2.151 -4.656 1.00 98.50 157 PRO A O 1
ATOM 1152 N N . LEU A 1 158 ? -10.100 -2.050 -3.495 1.00 98.81 158 LEU A N 1
ATOM 1153 C CA . LEU A 1 158 ? -9.509 -1.820 -2.179 1.00 98.81 158 LEU A CA 1
ATOM 1154 C C . LEU A 1 158 ? -9.586 -3.084 -1.308 1.00 98.81 158 LEU A C 1
ATOM 1156 O O . LEU A 1 158 ? -10.675 -3.621 -1.086 1.00 98.81 158 LEU A O 1
ATOM 1160 N N . THR A 1 159 ? -8.450 -3.513 -0.762 1.00 98.75 159 THR A N 1
ATOM 1161 C CA . THR A 1 159 ? -8.371 -4.357 0.439 1.00 98.75 159 THR A CA 1
ATOM 1162 C C . THR A 1 159 ? -8.036 -3.482 1.638 1.00 98.75 159 THR A C 1
ATOM 1164 O O . THR A 1 159 ? -7.116 -2.668 1.571 1.00 98.75 159 THR A O 1
ATOM 1167 N N . VAL A 1 160 ? -8.716 -3.691 2.764 1.00 98.62 160 VAL A N 1
ATOM 1168 C CA . VAL A 1 160 ? -8.258 -3.167 4.059 1.00 98.62 160 VAL A CA 1
ATOM 1169 C C . VAL A 1 160 ? -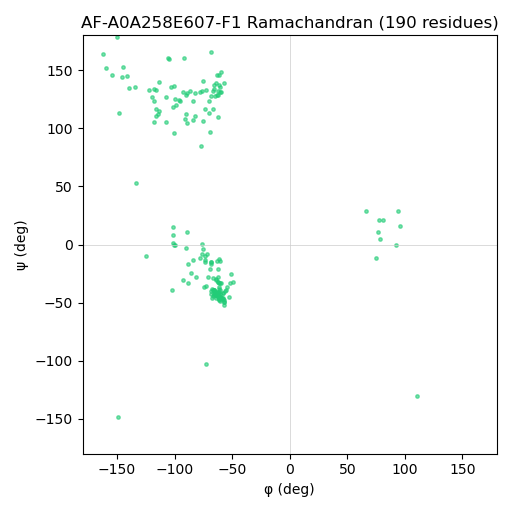7.550 -4.288 4.809 1.00 98.62 160 VAL A C 1
ATOM 1171 O O . VAL A 1 160 ? -8.135 -5.340 5.068 1.00 98.62 160 VAL A O 1
ATOM 1174 N N . ASN A 1 161 ? -6.278 -4.065 5.132 1.00 97.75 161 ASN A N 1
ATOM 1175 C CA . ASN A 1 161 ? -5.467 -4.976 5.932 1.00 97.75 161 ASN A CA 1
ATOM 1176 C C . ASN A 1 161 ? -5.343 -4.434 7.364 1.00 97.75 161 ASN A C 1
ATOM 1178 O O . ASN A 1 161 ? -5.096 -3.242 7.568 1.00 97.75 161 ASN A O 1
ATOM 1182 N N . MET A 1 162 ? -5.507 -5.317 8.344 1.00 95.56 162 MET A N 1
ATOM 1183 C CA . MET A 1 162 ? -5.383 -5.012 9.766 1.00 95.56 162 MET A CA 1
ATOM 1184 C C . MET A 1 162 ? -4.557 -6.085 10.472 1.00 95.56 162 MET A C 1
ATOM 1186 O O . MET A 1 162 ? -4.751 -7.284 10.263 1.00 95.56 162 MET A O 1
ATOM 1190 N N . VAL A 1 163 ? -3.644 -5.640 11.333 1.00 96.75 163 VAL A N 1
ATOM 1191 C CA . VAL A 1 163 ? -2.865 -6.518 12.209 1.00 96.75 163 VAL A CA 1
ATOM 1192 C C . VAL A 1 163 ? -3.481 -6.455 13.598 1.00 96.75 163 VAL A C 1
ATOM 1194 O O . VAL A 1 163 ? -3.531 -5.394 14.223 1.00 96.75 163 VAL A O 1
ATOM 1197 N N . ILE A 1 164 ? -3.965 -7.594 14.073 1.00 96.38 164 ILE A N 1
ATOM 1198 C CA . ILE A 1 164 ? -4.632 -7.725 15.358 1.00 96.38 164 ILE A CA 1
ATOM 1199 C C . ILE A 1 164 ? -3.626 -8.106 16.439 1.00 96.38 164 ILE A C 1
ATOM 1201 O O . ILE A 1 164 ? -2.839 -9.046 16.303 1.00 96.38 164 ILE A O 1
ATOM 1205 N N . HIS A 1 165 ? -3.693 -7.374 17.543 1.00 95.31 165 HIS A N 1
ATOM 1206 C CA . HIS A 1 165 ? -2.893 -7.563 18.741 1.00 95.31 165 HIS A CA 1
ATOM 1207 C C . HIS A 1 165 ? -3.680 -7.105 19.979 1.00 95.31 165 HIS A C 1
ATOM 1209 O O . HIS A 1 165 ? -4.799 -6.597 19.895 1.00 95.31 165 HIS A O 1
ATOM 1215 N N . ARG A 1 166 ? -3.080 -7.240 21.169 1.00 94.69 166 ARG A N 1
ATOM 1216 C CA . ARG A 1 166 ? -3.736 -6.971 22.466 1.00 94.69 166 ARG A CA 1
ATOM 1217 C C . ARG A 1 166 ? -4.448 -5.613 22.589 1.00 94.69 166 ARG A C 1
ATOM 1219 O O . ARG A 1 166 ? -5.340 -5.480 23.414 1.00 94.69 166 ARG A O 1
ATOM 1226 N N . ALA A 1 167 ? -4.028 -4.602 21.824 1.00 93.38 167 ALA A N 1
ATOM 1227 C CA . ALA A 1 167 ? -4.562 -3.247 21.950 1.00 93.38 167 ALA A CA 1
ATOM 1228 C C . ALA A 1 167 ? -5.841 -3.020 21.130 1.00 93.38 167 ALA A C 1
ATOM 1230 O O . ALA A 1 167 ? -6.615 -2.137 21.493 1.00 93.38 167 ALA A O 1
ATOM 1231 N N . ASN A 1 168 ? -6.063 -3.797 20.061 1.00 95.88 168 ASN A N 1
ATOM 1232 C CA . ASN A 1 168 ? -7.167 -3.607 19.112 1.00 95.88 168 ASN A CA 1
ATOM 1233 C C . ASN A 1 168 ? -8.060 -4.852 18.929 1.00 95.88 168 ASN A C 1
ATOM 1235 O O . ASN A 1 168 ? -9.143 -4.734 18.366 1.00 95.88 168 ASN A O 1
ATOM 1239 N N . VAL A 1 169 ? -7.673 -6.027 19.448 1.00 96.50 169 VAL A N 1
ATOM 1240 C CA . VAL A 1 169 ? -8.396 -7.300 19.238 1.00 96.50 169 VAL A CA 1
ATOM 1241 C C . VAL A 1 169 ? -9.874 -7.255 19.625 1.00 96.50 169 VAL A C 1
ATOM 1243 O O . VAL A 1 169 ? -10.712 -7.814 18.917 1.00 96.50 169 VAL A O 1
ATOM 1246 N N . LEU A 1 170 ? -10.227 -6.537 20.694 1.00 97.06 170 LEU A N 1
ATOM 1247 C CA . LEU A 1 170 ? -11.621 -6.414 21.132 1.00 97.06 170 LEU A CA 1
ATOM 1248 C C . LEU A 1 170 ? -12.490 -5.597 20.159 1.00 97.06 170 LEU A C 1
ATOM 1250 O O . LEU A 1 170 ? -13.707 -5.727 20.192 1.00 97.06 170 LEU A O 1
ATOM 1254 N N . ARG A 1 171 ? -11.873 -4.817 19.262 1.00 96.56 171 ARG A N 1
ATOM 1255 C CA . ARG A 1 171 ? -12.535 -4.008 18.226 1.00 96.56 171 ARG A CA 1
ATOM 1256 C C . ARG A 1 171 ? -12.481 -4.645 16.835 1.00 96.56 171 ARG A C 1
ATOM 1258 O O . ARG A 1 171 ? -12.764 -3.982 15.844 1.00 96.56 171 ARG A O 1
ATOM 1265 N N . THR A 1 172 ? -12.155 -5.936 16.720 1.00 96.00 172 THR A N 1
ATOM 1266 C CA . THR A 1 172 ? -12.056 -6.609 15.407 1.00 96.00 172 THR A CA 1
ATOM 1267 C C . THR A 1 172 ? -13.352 -6.492 14.589 1.00 96.00 172 THR A C 1
ATOM 1269 O O . THR A 1 172 ? -13.304 -6.235 13.390 1.00 96.00 172 THR A O 1
ATOM 1272 N N . ALA A 1 173 ? -14.524 -6.616 15.223 1.00 96.69 173 ALA A N 1
ATOM 1273 C CA . ALA A 1 173 ? -15.808 -6.457 14.533 1.00 96.69 173 ALA A CA 1
ATOM 1274 C C . ALA A 1 173 ? -16.040 -5.015 14.029 1.00 96.69 173 ALA A C 1
ATOM 1276 O O . ALA A 1 173 ? -16.529 -4.810 12.916 1.00 96.69 173 ALA A O 1
ATOM 1277 N N . GLU A 1 174 ? -15.645 -4.014 14.818 1.00 98.00 174 GLU A N 1
ATOM 1278 C CA . GLU A 1 174 ? -15.705 -2.598 14.432 1.00 98.00 174 GLU A CA 1
ATOM 1279 C C . GLU A 1 174 ? -14.741 -2.300 13.278 1.00 98.00 174 GLU A C 1
ATOM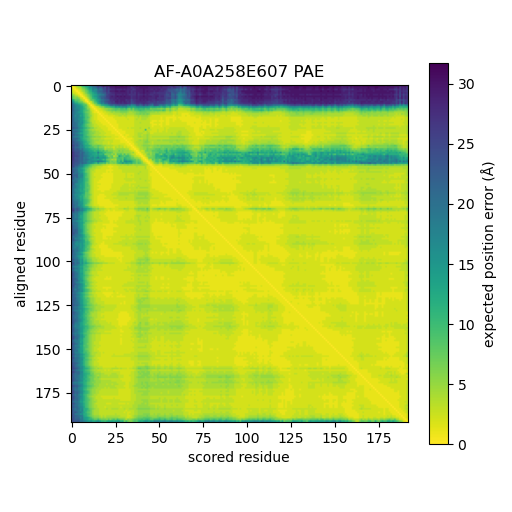 1281 O O . GLU A 1 174 ? -15.097 -1.593 12.343 1.00 98.00 174 GLU A O 1
ATOM 1286 N N . LEU A 1 175 ? -13.552 -2.905 13.286 1.00 96.88 175 LEU A N 1
ATOM 1287 C CA . LEU A 1 175 ? -12.577 -2.807 12.201 1.00 96.88 175 LEU A CA 1
ATOM 1288 C C . LEU A 1 175 ? -13.109 -3.380 10.878 1.00 96.88 175 LEU A C 1
ATOM 1290 O O . LEU A 1 175 ? -12.907 -2.781 9.822 1.00 96.88 175 LEU A O 1
ATOM 1294 N N . VAL A 1 176 ? -13.808 -4.520 10.922 1.00 97.19 176 VAL A N 1
ATOM 1295 C CA . VAL A 1 176 ? -14.469 -5.090 9.735 1.00 97.19 176 VAL A CA 1
ATOM 1296 C C . VAL A 1 176 ? -15.575 -4.158 9.237 1.00 97.19 176 VAL A C 1
ATOM 1298 O O . VAL A 1 176 ? -15.676 -3.922 8.035 1.00 97.19 176 VAL A O 1
ATOM 1301 N N . THR A 1 177 ? -16.362 -3.581 10.149 1.00 98.12 177 THR A N 1
ATOM 1302 C CA . THR A 1 177 ? -17.411 -2.604 9.806 1.00 98.12 177 THR A CA 1
ATOM 1303 C C . THR A 1 177 ? -16.808 -1.369 9.135 1.00 98.12 177 THR A C 1
ATOM 1305 O O . THR A 1 177 ? -17.235 -0.985 8.047 1.00 98.12 177 THR A O 1
ATOM 1308 N N . LEU A 1 178 ? -15.739 -0.817 9.712 1.00 98.19 178 LEU A N 1
ATOM 1309 C CA . LEU A 1 178 ? -14.993 0.305 9.148 1.00 98.19 178 LEU A CA 1
ATOM 1310 C C . LEU A 1 178 ? -14.454 -0.012 7.745 1.00 98.19 178 LEU A C 1
ATOM 1312 O O . LEU A 1 178 ? -14.525 0.831 6.853 1.00 98.19 178 LEU A O 1
ATOM 1316 N N . ALA A 1 179 ? -13.934 -1.221 7.519 1.00 98.19 179 ALA A N 1
ATOM 1317 C CA . ALA A 1 179 ? -13.455 -1.625 6.200 1.00 98.19 179 ALA A CA 1
ATOM 1318 C C . ALA A 1 179 ? -14.578 -1.609 5.146 1.00 98.19 179 ALA A C 1
ATOM 1320 O O . ALA A 1 179 ? -14.362 -1.134 4.029 1.00 98.19 179 ALA A O 1
ATOM 1321 N N . VAL A 1 180 ? -15.781 -2.072 5.507 1.00 97.81 180 VAL A N 1
ATOM 1322 C CA . VAL A 1 180 ? -16.964 -2.008 4.633 1.00 97.81 180 VAL A CA 1
ATOM 1323 C C . VAL A 1 180 ? -17.352 -0.556 4.345 1.00 97.81 180 VAL A C 1
ATOM 1325 O O . VAL A 1 180 ? -17.549 -0.203 3.183 1.00 97.81 180 VAL A O 1
ATOM 1328 N N . GLU A 1 181 ? -17.389 0.309 5.362 1.00 98.00 181 GLU A N 1
ATOM 1329 C CA . GLU A 1 181 ? -17.670 1.746 5.193 1.00 98.00 181 GLU A CA 1
ATOM 1330 C C . GLU A 1 181 ? -16.655 2.450 4.283 1.00 98.00 181 GLU A C 1
ATOM 1332 O O . GLU A 1 181 ? -16.999 3.379 3.555 1.00 98.00 181 GLU A O 1
ATOM 1337 N N . MET A 1 182 ? -15.398 2.003 4.302 1.00 98.25 182 MET A N 1
ATOM 1338 C CA . MET A 1 182 ? -14.332 2.510 3.435 1.00 98.25 182 MET A CA 1
ATOM 1339 C C . MET A 1 182 ? -14.433 2.009 1.984 1.00 98.25 182 MET A C 1
ATOM 1341 O O . MET A 1 182 ? -13.635 2.429 1.148 1.00 98.25 182 MET A O 1
ATOM 1345 N N . GLY A 1 183 ? -15.389 1.129 1.670 1.00 98.19 183 GLY A N 1
ATOM 1346 C CA . GLY A 1 183 ? -15.578 0.562 0.334 1.00 98.19 183 GLY A CA 1
ATOM 1347 C C . GLY A 1 183 ? -14.632 -0.598 0.012 1.00 98.19 183 GLY A C 1
ATOM 1348 O O . GLY A 1 183 ? -14.392 -0.888 -1.164 1.00 98.19 183 GLY A O 1
ATOM 1349 N N . ALA A 1 184 ? -14.072 -1.261 1.029 1.00 98.25 184 ALA A N 1
ATOM 1350 C CA . ALA A 1 184 ? -13.204 -2.413 0.822 1.00 98.25 184 ALA A CA 1
ATOM 1351 C C . ALA A 1 184 ? -13.983 -3.592 0.216 1.00 98.25 184 ALA A C 1
ATOM 1353 O O . ALA A 1 184 ? -15.056 -3.966 0.686 1.00 98.25 184 ALA A O 1
ATOM 1354 N N . ARG A 1 185 ? -13.406 -4.227 -0.808 1.00 97.62 185 ARG A N 1
ATOM 1355 C CA . ARG A 1 185 ? -13.932 -5.466 -1.413 1.00 97.62 185 ARG A CA 1
ATOM 1356 C C . ARG A 1 185 ? -13.410 -6.722 -0.719 1.00 97.62 185 ARG A C 1
ATOM 1358 O O . ARG A 1 185 ? -13.947 -7.807 -0.919 1.00 97.62 185 ARG A O 1
ATOM 1365 N N . ARG A 1 186 ? -12.342 -6.574 0.065 1.00 97.81 186 ARG A N 1
ATOM 1366 C CA . ARG A 1 186 ? -11.696 -7.640 0.826 1.00 97.81 186 ARG A CA 1
ATOM 1367 C C . ARG A 1 186 ? -11.153 -7.072 2.133 1.00 97.81 186 ARG A C 1
ATOM 1369 O O . ARG A 1 186 ? -10.660 -5.947 2.180 1.00 97.81 186 ARG A O 1
ATOM 1376 N N . VAL A 1 187 ? -11.231 -7.881 3.181 1.00 97.25 187 VAL A N 1
ATOM 1377 C CA . VAL A 1 187 ? -10.629 -7.604 4.485 1.00 97.25 187 VAL A CA 1
ATOM 1378 C C . VAL A 1 187 ? -9.568 -8.665 4.736 1.00 97.25 187 VAL A C 1
ATOM 1380 O O . VAL A 1 187 ? -9.822 -9.852 4.528 1.00 97.25 187 VAL A O 1
ATOM 1383 N N . GLU A 1 188 ? -8.383 -8.245 5.162 1.00 96.44 188 GLU A N 1
ATOM 1384 C CA . GLU A 1 188 ? -7.309 -9.144 5.577 1.00 96.44 188 GLU A CA 1
ATOM 1385 C C . GLU A 1 188 ? -6.977 -8.905 7.046 1.00 96.44 188 GLU A C 1
ATOM 1387 O O . GLU A 1 188 ? -6.660 -7.785 7.442 1.00 96.44 188 GLU A O 1
ATOM 1392 N N . VAL A 1 189 ? -7.058 -9.970 7.841 1.00 94.62 189 VAL A N 1
ATOM 1393 C CA . VAL A 1 189 ? -6.795 -9.950 9.278 1.00 94.62 189 VAL A CA 1
ATOM 1394 C C . VAL A 1 189 ? -5.557 -10.799 9.538 1.00 94.62 189 VAL A C 1
ATOM 1396 O O . VAL A 1 189 ? -5.591 -12.014 9.356 1.00 94.62 189 VAL A O 1
ATOM 1399 N N . ALA A 1 190 ? -4.469 -10.155 9.946 1.00 92.81 190 ALA A N 1
ATOM 1400 C CA . ALA A 1 190 ? -3.241 -10.812 10.382 1.00 92.81 190 ALA A CA 1
ATOM 1401 C C . ALA A 1 190 ? -3.121 -10.748 11.911 1.00 92.81 190 ALA A C 1
ATOM 1403 O O . ALA A 1 190 ? -3.734 -9.894 12.548 1.00 92.81 190 ALA A O 1
ATOM 1404 N N . HIS A 1 191 ? -2.319 -11.628 12.504 1.00 89.88 191 HIS A N 1
ATOM 1405 C CA . HIS A 1 191 ? -2.019 -11.614 13.936 1.00 89.88 191 HIS A CA 1
ATOM 1406 C C . HIS A 1 191 ? -0.507 -11.495 14.138 1.00 89.88 191 HIS A C 1
ATOM 1408 O O . HIS A 1 191 ? 0.249 -12.199 13.467 1.00 89.88 191 HIS A O 1
ATOM 1414 N N . ALA A 1 192 ? -0.100 -10.586 15.026 1.00 77.38 192 ALA A N 1
ATOM 1415 C CA . ALA A 1 192 ? 1.283 -10.384 15.455 1.00 77.38 192 ALA A CA 1
ATOM 1416 C C . ALA A 1 192 ? 1.507 -10.898 16.880 1.00 77.38 192 ALA A C 1
ATOM 1418 O O . ALA A 1 192 ? 0.591 -10.710 17.720 1.00 77.38 192 ALA A O 1
#

Radius of gyration: 17.75 Å; Cα contacts (8 Å, |Δi|>4): 340; chains: 1; bounding box: 39×47×47 Å

Sequence (192 aa):
MALPPVRTNPARLPPPLALLAELTHRCP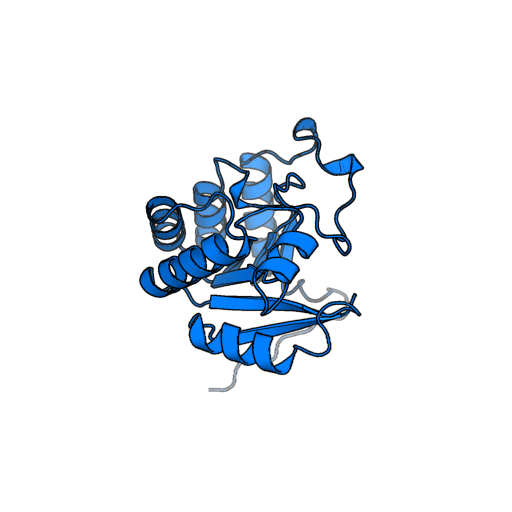LRCPYCSNPLELEAKARELDTATWVRVFHEAAALGVLHAHLSGGEPAARADLVELVAHCARAGLYSNLITSGIGLSPARIGALADAGLDHVQLSIQDADAESADRIAGYAGAFVRKRAVAAQVVAAGLPLTVNMVIHRANVLRTAELVTLAVEMGARRVEVAHA

pLDDT: mean 93.11, std 11.52, range [38.56, 98.88]

Foldseek 3Di:
DDDDDDPDDVPDDQFDQEDEAQQAQAAPFDAPPDPADPVRNDPVNGDDPVVLLVVLLVSLVSVHAAYEYHHHACLVDPCSLVSLLSNVVSNHQYEYEHLLPNDDLVNLLSNVVSPHAAYEHEFEALDQVRRCVNRVHHCSRVSSLVSLLSNVVSVHAYEYEYEDDPSHPVCVVSVVVVCVVSVHPYYHYHYD